Protein 1NRJ (pdb70)

Secondary structure (DSSP, 8-state):
---EEEEE-TT-BEEEEEETTSPPP-HHHHHHHHHHHHHS---GGGEE-SGGGTT--EEEEE---EEEEEEEETTEEEEEEEESS--HHHHHHHHHHHHHHHHHHHHTTHHHHHHHHTSSSTT--TTS---TTTTTHHHHHHHHT--/----EEEEE-STTSSHHHHHHHHHHSS---B---SS-EEETTGGGSSPEEEE----GGGTHHHHHHHHHHGGGEEEEEEEEET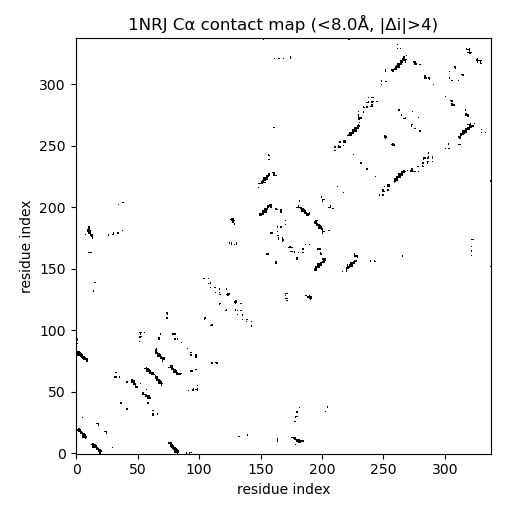TS-TT--HHHHHHHHHHHHHHHHHSTT---EEEEEE-TTSTTPPPHHHHHHHHHHHHHHHHHHHHHHHH--TT----GGGSSS-EEEEE-BTTTTB-HHHHHHHHHH-

Foldseek 3Di:
DFAKKWKAAPVGHTLDIDGPVPDDDDPVVVVLVVVVCVVPPDDPVQWDADVLQVRAIWGWDDRCWIKIWHFDVQPTMIIIITHHDDDPVVVSVRNNVSSVLVVLCVVLVLSVVLNVQPPDQPQQDPVSDRDSCGPCVVSSVVSVVVD/DDFAEEEEAEAPPQQQVQVVCCQQPVDGDDDDADDAKDKDACRVVPSYMYIYAGHDPVRLVVVVVCLVVCLARYLAYEYTGAQLPDLVPCQVRLVSVLVVQLSQLPVDPQGHAYEYEHEPCVDPRGDAFVSSQVSSQVSNCVVVVVVVVVVVCSPSACGDQVVGSHHYYYDYAYSVVPGCVVVVVVVVVSD

CATH classification: 3.30.450.60

InterPro domains:
  IPR000897 Signal recognition particle, SRP54 subunit, GTPase domain [PF00448] (398-453)
  IPR000897 Signal recognition particle, SRP54 subunit, GTPase domain [PF00448] (487-620)
  IPR000897 Signal recognition particle, SRP54 subunit, GTPase domain [PS00300] (594-607)
  IPR000897 Signal recognition particle, SRP54 subunit, GTPase domain [SM00962] (397-621)
  IPR003593 AAA+ ATPase domain [SM00382] (396-557)
  IPR011012 Longin-like domain superfamily [SSF64356] (1-155)
  IPR013822 Signal recognition particle SRP54, helical bundle [PF02881] (300-360)
  IPR013822 Signal recognition particle SRP54, helical bundle [SM00963] (288-370)
  IPR015284 Signal recognition particle (SRP) receptor alpha subunit, N-terminal [PF09201] (1-155)
  IPR027417 P-loop containing nucleoside triphosphate hydrolase [G3DSA:3.40.50.300] (375-621)
  IPR027417 P-loop containing nucleoside triphosphate hydrolase [SSF52540] (397-620)
  IPR036225 SRP/SRP receptor, N-terminal [SSF47364] (294-372)
  IPR042101 Signal recognition particle SRP54, N-terminal domain superfamily [G3DSA:1.20.120.140] (264-372)

Sequence (338 aa):
MFDQLAVFTPQGQVLYQYNCLGKKFSEIQINSFISQLITSPVTRKESVANANTDGFDFNLLTINFNALFYLNKQPELYFVVTFAEQTLELNQETQQTLALVLKLWNSLHLSESILKNRQGQNEKNKHNYVDILQGIEDDLKKFEQYFSYQPSIIIAGPQNSGKTSLLTLLTTDSVRPTVVSQEPLSAADYDGSGVTLVDFPGHVKLRYKLSDYLKTRAKFVKGLIFMVDSTVDPKKLTTTAEFLVDILSITESSCENGIDILIACNKSELFTARPPSKIKDALESEIQKVIERRKKSLNELDVLGFKFANLEASVVAFEGSINKRKISQWREWIDEKL

Radius of gyration: 21.83 Å; Cα contacts (8 Å, |Δi|>4): 589; chains: 2; bounding box: 45×62×55 Å

Solvent-accessible surface area: 16712 Å² total; per-residue (Å²): 152,18,56,2,0,1,0,2,3,9,37,0,33,18,14,15,49,70,21,32,112,75,75,188,26,39,45,140,26,0,39,48,0,1,30,59,17,21,88,59,96,64,85,219,82,47,64,22,59,65,101,42,0,82,70,32,103,2,31,32,12,65,12,180,68,5,0,1,11,38,77,20,167,125,3,97,0,19,1,0,0,0,2,47,140,79,71,165,132,31,34,98,52,1,14,90,27,0,2,99,0,2,98,24,1,56,65,34,106,0,7,92,30,3,58,65,24,114,135,56,135,142,62,84,42,184,21,36,28,31,17,24,49,56,56,0,92,82,54,20,59,36,0,89,108,128,84,141,104,106,46,0,1,0,2,1,1,31,72,116,1,15,14,13,27,0,0,15,1,4,1,26,58,27,68,72,65,33,10,26,15,29,63,40,15,61,1,69,60,10,75,55,45,24,3,16,1,6,2,9,7,5,15,102,71,23,65,109,40,8,38,90,35,1,131,84,44,6,175,77,12,83,0,0,1,0,0,9,24,2,34,68,51,35,139,153,13,54,100,15,0,63,13,1,0,67,4,1,23,28,0,20,70,40,24,168,102,16,6,39,1,0,0,0,0,7,47,32,71,83,206,78,28,80,74,28,71,129,9,55,81,21,0,35,69,29,0,62,119,3,36,66,124,80,74,91,78,157,137,121,75,112,79,54,95,12,111,6,94,113,23,124,7,56,15,48,20,63,88,1,1,4,99,139,143,144,4,85,81,0,86,114,13,6,102,123,33,64

Nearest PDB structures (foldseek):
  1nrj-assembly1_B  TM=1.005E+00  e=1.173E-41  Saccharomyces cerevisiae
  6frk-assembly1_v  TM=8.751E-01  e=3.988E-15  Oryctolagus cuniculus
  2fh5-assembly1_B  TM=8.663E-01  e=3.988E-15  Mus musculus
  7nfx-assembly1_v  TM=8.361E-01  e=1.350E-13  Homo sapiens
  7obq-assembly1_v  TM=8.281E-01  e=9.193E-14  Oryctolagus cuniculus

Structure (mmCIF, N/CA/C/O backbone):
data_1NRJ
#
_entry.id   1NRJ
#
_cell.length_a   78.200
_cell.length_b   123.700
_cell.length_c   48.800
_cell.angle_alpha   90.00
_cell.angle_beta   90.00
_cell.angle_gamma   90.00
#
_symmetry.space_group_name_H-M   'P 21 21 2'
#
loop_
_entity.id
_entity.type
_entity.pdbx_description
1 polymer 'Signal recognition particle receptor alpha subunit homolog'
2 polymer 'Signal recognition particle receptor beta subunit'
3 non-polymer 'MAGNESIUM ION'
4 non-polymer "GUANOSINE-5'-TRIPHOSPHATE"
5 non-polymer 1,2-ETHANEDIOL
6 water water
#
loop_
_atom_site.group_PDB
_atom_site.id
_atom_site.type_symbol
_atom_site.label_atom_id
_atom_site.label_alt_id
_atom_site.label_comp_id
_atom_site.label_asym_id
_atom_site.label_entity_id
_atom_site.label_seq_id
_atom_site.pdbx_PDB_ins_code
_atom_site.Cartn_x
_atom_site.Cartn_y
_atom_site.Cartn_z
_atom_site.occupancy
_atom_site.B_iso_or_equiv
_atom_site.auth_seq_id
_atom_site.auth_comp_id
_atom_site.auth_asym_id
_atom_site.auth_atom_id
_atom_site.pdbx_PDB_model_num
ATOM 1 N N . MET A 1 1 ? 30.082 74.415 25.222 1.00 38.63 1 MET A N 1
ATOM 2 C CA . MET A 1 1 ? 30.220 73.135 24.492 1.00 38.86 1 MET A CA 1
ATOM 3 C C . MET A 1 1 ? 29.057 72.204 24.918 1.00 35.51 1 MET A C 1
ATOM 4 O O . MET A 1 1 ? 28.453 72.384 26.011 1.00 37.44 1 MET A O 1
ATOM 9 N N . PHE A 1 2 ? 28.713 71.261 24.043 1.00 58.35 2 PHE A N 1
ATOM 10 C CA . PHE A 1 2 ? 27.746 70.214 24.379 1.00 52.67 2 PHE A CA 1
ATOM 11 C C . PHE A 1 2 ? 28.451 68.906 24.737 1.00 48.63 2 PHE A C 1
ATOM 12 O O . PHE A 1 2 ? 29.674 68.833 24.782 1.00 48.75 2 PHE A O 1
ATOM 20 N N . ASP A 1 3 ? 27.675 67.869 25.021 1.00 44.32 3 ASP A N 1
ATOM 21 C CA . ASP A 1 3 ? 28.221 66.643 25.547 1.00 42.06 3 ASP A CA 1
ATOM 22 C C . ASP A 1 3 ? 28.298 65.581 24.441 1.00 39.86 3 ASP A C 1
ATOM 23 O O . ASP A 1 3 ? 29.365 65.320 23.930 1.00 39.18 3 ASP A O 1
ATOM 28 N N . GLN A 1 4 ? 27.153 65.016 24.050 1.00 36.98 4 GLN A N 1
ATOM 29 C CA . GLN A 1 4 ? 27.093 64.022 22.955 1.00 35.86 4 GLN A CA 1
ATOM 30 C C . GLN A 1 4 ? 26.043 64.347 21.882 1.00 35.87 4 GLN A C 1
ATOM 31 O O . GLN A 1 4 ? 25.047 65.049 22.134 1.00 33.64 4 GLN A O 1
ATOM 37 N N . LEU A 1 5 ? 26.260 63.746 20.697 1.00 35.49 5 LEU A N 1
ATOM 38 C CA . LEU A 1 5 ? 25.335 63.783 19.565 1.00 34.82 5 LEU A CA 1
ATOM 39 C C . LEU A 1 5 ? 25.029 62.309 19.207 1.00 33.26 5 LEU A C 1
ATOM 40 O O . LEU A 1 5 ? 25.936 61.513 19.131 1.00 32.93 5 LEU A O 1
ATOM 45 N N . ALA A 1 6 ? 23.768 61.981 18.993 1.00 32.11 6 ALA A N 1
ATOM 46 C CA . ALA A 1 6 ? 23.431 60.636 18.506 1.00 31.47 6 ALA A CA 1
ATOM 47 C C . ALA A 1 6 ? 22.293 60.680 17.507 1.00 30.31 6 ALA A C 1
ATOM 48 O O . ALA A 1 6 ? 21.349 61.472 17.648 1.00 29.54 6 ALA A O 1
ATOM 50 N N . VAL A 1 7 ? 22.394 59.827 16.484 1.00 31.11 7 VAL A N 1
ATOM 51 C CA . VAL A 1 7 ? 21.338 59.592 15.494 1.00 30.22 7 VAL A CA 1
ATOM 52 C C . VAL A 1 7 ? 20.974 58.089 15.470 1.00 27.68 7 VAL A C 1
ATOM 53 O O . VAL A 1 7 ? 21.837 57.262 15.258 1.00 27.23 7 VAL A O 1
ATOM 57 N N . PHE A 1 8 ? 19.714 57.773 15.723 1.00 27.81 8 PHE A N 1
ATOM 58 C CA . PHE A 1 8 ? 19.246 56.348 15.870 1.00 26.32 8 PHE A CA 1
ATOM 59 C C . PHE A 1 8 ? 17.777 56.123 15.446 1.00 26.21 8 PHE A C 1
ATOM 60 O O . PHE A 1 8 ? 16.994 57.031 15.362 1.00 28.17 8 PHE A O 1
ATOM 68 N N . THR A 1 9 ? 17.415 54.879 15.071 1.00 26.90 9 THR A N 1
ATOM 69 C CA . THR A 1 9 ? 16.044 54.533 14.723 1.00 26.02 9 THR A CA 1
ATOM 70 C C . THR A 1 9 ? 15.180 54.210 15.954 1.00 24.55 9 THR A C 1
ATOM 71 O O . THR A 1 9 ? 15.782 53.969 17.013 1.00 26.02 9 THR A O 1
ATOM 75 N N . PRO A 1 10 ? 13.827 54.238 15.885 1.00 25.75 10 PRO A N 1
ATOM 76 C CA . PRO A 1 10 ? 12.975 53.870 17.017 1.00 27.03 10 PRO A CA 1
ATOM 77 C C . PRO A 1 10 ? 13.296 52.446 17.506 1.00 26.07 10 PRO A C 1
ATOM 78 O O . PRO A 1 10 ? 13.123 52.203 18.695 1.00 26.58 10 PRO A O 1
ATOM 82 N N . GLN A 1 11 ? 13.895 51.623 16.646 1.00 27.30 11 GLN A N 1
ATOM 83 C CA . GLN A 1 11 ? 14.316 50.251 17.062 1.00 27.34 11 GLN A CA 1
ATOM 84 C C . GLN A 1 11 ? 15.626 50.156 17.848 1.00 27.90 11 GLN A C 1
ATOM 85 O O . GLN A 1 11 ? 16.013 49.088 18.317 1.00 26.61 11 GLN A O 1
ATOM 91 N N . GLY A 1 12 ? 16.308 51.277 18.024 1.00 26.57 12 GLY A N 1
ATOM 92 C CA . GLY A 1 12 ? 17.590 51.303 18.700 1.00 27.31 12 GLY A CA 1
ATOM 93 C C . GLY A 1 12 ? 18.846 51.050 17.880 1.00 26.11 12 GLY A C 1
ATOM 94 O O . GLY A 1 12 ? 19.892 50.823 18.468 1.00 27.68 12 GLY A O 1
ATOM 95 N N . GLN A 1 13 ? 18.779 51.070 16.547 1.00 27.16 13 GLN A N 1
ATOM 96 C CA . GLN A 1 13 ? 19.967 50.928 15.729 1.00 27.78 13 GLN A CA 1
ATOM 97 C C . GLN A 1 13 ? 20.648 52.296 15.557 1.00 28.49 13 GLN A C 1
ATOM 98 O O . GLN A 1 13 ? 20.010 53.224 15.143 1.00 27.94 13 GLN A O 1
ATOM 104 N N . VAL A 1 14 ? 21.921 52.392 15.857 1.00 29.39 14 VAL A N 1
ATOM 105 C CA . VAL A 1 14 ? 22.626 53.683 15.860 1.00 30.63 14 VAL A CA 1
ATOM 106 C C . VAL A 1 14 ? 23.240 53.917 14.465 1.00 32.40 14 VAL A C 1
ATOM 107 O O . VAL A 1 14 ? 24.010 53.075 14.018 1.00 33.47 14 VAL A O 1
ATOM 111 N N . LEU A 1 15 ? 22.885 55.039 13.809 1.00 31.62 15 LEU A N 1
ATOM 112 C CA . LEU A 1 15 ? 23.490 55.504 12.522 1.00 34.65 15 LEU A CA 1
ATOM 113 C C . LEU A 1 15 ? 24.773 56.346 12.702 1.00 37.09 15 LEU A C 1
ATOM 114 O O . LEU A 1 15 ? 25.732 56.247 11.906 1.00 37.36 15 LEU A O 1
ATOM 119 N N . TYR A 1 16 ? 24.816 57.150 13.758 1.00 36.55 16 TYR A N 1
ATOM 120 C CA . TYR A 1 16 ? 25.957 58.019 14.036 1.00 37.84 16 TYR A CA 1
ATOM 121 C C . TYR A 1 16 ? 26.027 58.370 15.526 1.00 37.24 16 TYR A C 1
ATOM 122 O O . TYR A 1 16 ? 25.011 58.625 16.144 1.00 32.97 16 TYR A O 1
ATOM 131 N N . GLN A 1 17 ? 27.246 58.389 16.067 1.00 39.75 17 GLN A N 1
ATOM 132 C CA . GLN A 1 17 ? 27.490 58.901 17.419 1.00 41.55 17 GLN A CA 1
ATOM 133 C C . GLN A 1 17 ? 28.811 59.709 17.521 1.00 43.99 17 GLN A C 1
ATOM 134 O O . GLN A 1 17 ? 29.798 59.433 16.827 1.00 45.05 17 GLN A O 1
ATOM 140 N N . TYR A 1 18 ? 28.793 60.711 18.400 1.00 44.21 18 TYR A N 1
ATOM 141 C CA . TYR A 1 18 ? 29.916 61.624 18.600 1.00 46.54 18 TYR A CA 1
ATOM 142 C C . TYR A 1 18 ? 30.003 62.077 20.075 1.00 46.71 18 TYR A C 1
ATOM 143 O O . TYR A 1 18 ? 29.011 62.522 20.644 1.00 45.44 18 TYR A O 1
ATOM 152 N N . ASN A 1 19 ? 31.181 61.929 20.684 1.00 48.84 19 ASN A N 1
ATOM 153 C CA . ASN A 1 19 ? 31.450 62.454 22.030 1.00 49.81 19 ASN A CA 1
ATOM 154 C C . ASN A 1 19 ? 32.434 63.631 21.911 1.00 52.54 19 ASN A C 1
ATOM 155 O O . ASN A 1 19 ? 33.520 63.465 21.373 1.00 52.71 19 ASN A O 1
ATOM 160 N N . CYS A 1 20 ? 32.055 64.800 22.419 1.00 54.27 20 CYS A N 1
ATOM 161 C CA . CYS A 1 20 ? 32.843 66.023 22.220 1.00 57.30 20 CYS A CA 1
ATOM 162 C C . CYS A 1 20 ? 34.240 66.007 22.813 1.00 59.51 20 CYS A C 1
ATOM 163 O O . CYS A 1 20 ? 35.122 66.666 22.273 1.00 61.28 20 CYS A O 1
ATOM 166 N N . LEU A 1 21 ? 34.452 65.297 23.920 1.00 60.19 21 LEU A N 1
ATOM 167 C CA . LEU A 1 21 ? 35.778 65.263 24.559 1.00 62.51 21 LEU A CA 1
ATOM 168 C C . LEU A 1 21 ? 36.640 64.071 24.087 1.00 63.93 21 LEU A C 1
ATOM 169 O O . LEU A 1 21 ? 37.587 63.686 24.783 1.00 65.66 21 LEU A O 1
ATOM 172 N N . GLY A 1 22 ? 36.317 63.484 22.922 1.00 63.82 22 GLY A N 1
ATOM 173 C CA . GLY A 1 22 ? 37.011 62.297 22.431 1.00 64.43 22 GLY A CA 1
ATOM 174 C C . GLY A 1 22 ? 36.850 61.046 23.293 1.00 64.21 22 GLY A C 1
ATOM 175 O O . GLY A 1 22 ? 37.443 60.004 22.991 1.00 65.12 22 GLY A O 1
ATOM 176 N N . LYS A 1 23 ? 36.044 61.139 24.356 1.00 63.32 23 LYS A N 1
ATOM 177 C CA . LYS A 1 23 ? 35.833 60.032 25.296 1.00 62.73 23 LYS A CA 1
ATOM 178 C C . LYS A 1 23 ? 35.065 58.890 24.636 1.00 61.43 23 LYS A C 1
ATOM 179 O O . LYS A 1 23 ? 34.310 59.095 23.676 1.00 60.33 23 LYS A O 1
ATOM 182 N N . LYS A 1 24 ? 35.256 57.686 25.167 1.00 61.55 24 LYS A N 1
ATOM 183 C CA . LYS A 1 24 ? 34.484 56.528 24.749 1.00 59.83 24 LYS A CA 1
ATOM 184 C C . LYS A 1 24 ? 33.007 56.909 24.817 1.00 56.73 24 LYS A C 1
ATOM 185 O O . LYS A 1 24 ? 32.563 57.506 25.801 1.00 56.96 24 LYS A O 1
ATOM 191 N N . PHE A 1 25 ? 32.247 56.594 23.774 1.00 53.34 25 PHE A N 1
ATOM 192 C CA . PHE A 1 25 ? 30.838 56.987 23.735 1.00 50.23 25 PHE A CA 1
ATOM 193 C C . PHE A 1 25 ? 30.011 56.278 24.813 1.00 48.14 25 PHE A C 1
ATOM 194 O O . PHE A 1 25 ? 30.185 55.089 25.048 1.00 48.32 25 PHE A O 1
ATOM 202 N N . SER A 1 26 ? 29.130 57.032 25.468 1.00 46.02 26 SER A N 1
ATOM 203 C CA . SER A 1 26 ? 28.298 56.523 26.551 1.00 44.47 26 SER A CA 1
ATOM 204 C C . SER A 1 26 ? 26.902 56.216 26.053 1.00 41.74 26 SER A C 1
ATOM 205 O O . SER A 1 26 ? 26.098 57.112 25.886 1.00 40.68 26 SER A O 1
ATOM 208 N N . GLU A 1 27 ? 26.636 54.936 25.800 1.00 40.54 27 GLU A N 1
ATOM 209 C CA . GLU A 1 27 ? 25.277 54.491 25.490 1.00 38.83 27 GLU A CA 1
ATOM 210 C C . GLU A 1 27 ? 24.391 54.648 26.721 1.00 36.54 27 GLU A C 1
ATOM 211 O O . GLU A 1 27 ? 23.196 54.889 26.592 1.00 36.09 27 GLU A O 1
ATOM 217 N N . ILE A 1 28 ? 24.975 54.493 27.909 1.00 36.66 28 ILE A N 1
ATOM 218 C CA . ILE A 1 28 ? 24.215 54.628 29.157 1.00 36.50 28 ILE A CA 1
ATOM 219 C C . ILE A 1 28 ? 23.502 56.002 29.233 1.00 34.74 28 ILE A C 1
ATOM 220 O O . ILE A 1 28 ? 22.338 56.069 29.636 1.00 32.98 28 ILE A O 1
ATOM 225 N N . GLN A 1 29 ? 24.166 57.073 28.805 1.00 34.05 29 GLN A N 1
ATOM 226 C CA . GLN A 1 29 ? 23.523 58.394 28.832 1.00 32.53 29 GLN A CA 1
ATOM 227 C C . GLN A 1 29 ? 22.331 58.473 27.884 1.00 30.72 29 GLN A C 1
ATOM 228 O O . GLN A 1 29 ? 21.238 58.894 28.275 1.00 30.06 29 GLN A O 1
ATOM 234 N N . ILE A 1 30 ? 22.507 57.982 26.646 1.00 29.12 30 ILE A N 1
ATOM 235 C CA . ILE A 1 30 ? 21.421 58.027 25.703 1.00 29.38 30 ILE A CA 1
ATOM 236 C C . ILE A 1 30 ? 20.257 57.148 26.175 1.00 28.20 30 ILE A C 1
ATOM 237 O O . ILE A 1 30 ? 19.124 57.539 26.102 1.00 26.57 30 ILE A O 1
ATOM 242 N N . ASN A 1 31 ? 20.570 55.998 26.750 1.00 28.86 31 ASN A N 1
ATOM 243 C CA . ASN A 1 31 ? 19.554 55.085 27.249 1.00 29.00 31 ASN A CA 1
ATOM 244 C C . ASN A 1 31 ? 18.718 55.653 28.439 1.00 30.04 31 ASN A C 1
ATOM 245 O O . ASN A 1 31 ? 17.566 55.313 28.591 1.00 29.98 31 ASN A O 1
ATOM 250 N N . SER A 1 32 ? 19.332 56.419 29.322 1.00 31.41 32 SER A N 1
ATOM 251 C CA . SER A 1 32 ? 18.608 57.103 30.407 1.00 31.64 32 SER A CA 1
ATOM 252 C C . SER A 1 32 ? 17.615 58.125 29.826 1.00 30.43 32 SER A C 1
ATOM 253 O O . SER A 1 32 ? 16.479 58.174 30.271 1.00 30.78 32 SER A O 1
ATOM 256 N N . PHE A 1 33 ? 18.004 58.817 28.741 1.00 29.34 33 PHE A N 1
ATOM 257 C CA . PHE A 1 33 ? 17.079 59.717 27.993 1.00 28.97 33 PHE A CA 1
ATOM 258 C C . PHE A 1 33 ? 15.895 58.965 27.398 1.00 28.88 33 PHE A C 1
ATOM 259 O O . PHE A 1 33 ? 14.746 59.279 27.670 1.00 28.16 33 PHE A O 1
ATOM 267 N N . ILE A 1 34 ? 16.190 57.881 26.661 1.00 27.44 34 ILE A N 1
ATOM 268 C CA . ILE A 1 34 ? 15.138 57.133 25.993 1.00 28.38 34 ILE A CA 1
ATOM 269 C C . ILE A 1 34 ? 14.133 56.536 26.995 1.00 29.19 34 ILE A C 1
ATOM 270 O O . ILE A 1 34 ? 12.901 56.615 26.828 1.00 29.18 34 ILE A O 1
ATOM 275 N N . SER A 1 35 ? 14.651 55.907 28.057 1.00 31.76 35 SER A N 1
ATOM 276 C CA . SER A 1 35 ? 13.777 55.262 29.036 1.00 31.91 35 SER A CA 1
ATOM 277 C C . SER A 1 35 ? 12.873 56.275 29.768 1.00 33.20 35 SER A C 1
ATOM 278 O O . SER A 1 35 ? 11.682 55.978 29.977 1.00 33.15 35 SER A O 1
ATOM 281 N N . GLN A 1 36 ? 13.402 57.477 30.058 1.00 32.06 36 GLN A N 1
ATOM 282 C CA . GLN A 1 36 ? 12.611 58.625 30.546 1.00 33.34 36 GLN A CA 1
ATOM 283 C C . GLN A 1 36 ? 11.547 59.062 29.559 1.00 31.09 36 GLN A C 1
ATOM 284 O O . GLN A 1 36 ? 10.419 59.357 29.984 1.00 32.77 36 GLN A O 1
ATOM 290 N N . LEU A 1 37 ? 11.880 59.104 28.274 1.00 29.65 37 LEU A N 1
ATOM 291 C CA . LEU A 1 37 ? 10.914 59.481 27.245 1.00 30.65 37 LEU A CA 1
ATOM 292 C C . LEU A 1 37 ? 9.752 58.477 27.152 1.00 30.97 37 LEU A C 1
ATOM 293 O O . LEU A 1 37 ? 8.602 58.858 26.987 1.00 30.70 37 LEU A O 1
ATOM 298 N N . ILE A 1 38 ? 10.031 57.169 27.308 1.00 30.89 38 ILE A N 1
ATOM 299 C CA . ILE A 1 38 ? 8.993 56.171 27.283 1.00 32.11 38 ILE A CA 1
ATOM 300 C C . ILE A 1 38 ? 8.036 56.322 28.455 1.00 32.64 38 ILE A C 1
ATOM 301 O O . ILE A 1 38 ? 6.844 56.195 28.307 1.00 33.48 38 ILE A O 1
ATOM 306 N N . THR A 1 39 ? 8.591 56.555 29.634 1.00 33.96 39 THR A N 1
ATOM 307 C CA . THR A 1 39 ? 7.846 56.735 30.850 1.00 37.17 39 THR A CA 1
ATOM 308 C C . THR A 1 39 ? 7.05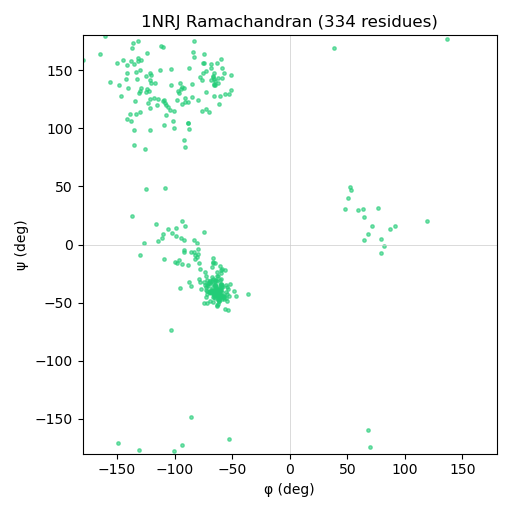4 58.060 30.896 1.00 39.47 39 THR A C 1
ATOM 309 O O . THR A 1 39 ? 5.988 58.118 31.479 1.00 41.24 39 THR A O 1
ATOM 313 N N . SER A 1 40 ? 7.577 59.116 30.280 1.00 40.50 40 SER A N 1
ATOM 314 C CA . SER A 1 40 ? 6.948 60.457 30.324 1.00 42.13 40 SER A CA 1
ATOM 315 C C . SER A 1 40 ? 6.917 61.140 28.938 1.00 41.09 40 SER A C 1
ATOM 316 O O . SER A 1 40 ? 7.854 61.856 28.552 1.00 40.73 40 SER A O 1
ATOM 319 N N . PRO A 1 41 ? 5.878 60.820 28.162 1.00 42.38 41 PRO A N 1
ATOM 320 C CA . PRO A 1 41 ? 5.728 61.333 26.792 1.00 42.44 41 PRO A CA 1
ATOM 321 C C . PRO A 1 41 ? 5.575 62.831 26.795 1.00 42.55 41 PRO A C 1
ATOM 322 O O . PRO A 1 41 ? 5.093 63.358 27.786 1.00 44.23 41 PRO A O 1
ATOM 326 N N . VAL A 1 42 ? 5.916 63.467 25.695 1.00 42.47 42 VAL A N 1
ATOM 327 C CA . VAL A 1 42 ? 5.982 64.939 25.683 1.00 42.95 42 VAL A CA 1
ATOM 328 C C . VAL A 1 42 ? 4.620 65.592 25.662 1.00 45.79 42 VAL A C 1
ATOM 329 O O . VAL A 1 42 ? 3.625 65.016 25.218 1.00 45.27 42 VAL A O 1
ATOM 333 N N . THR A 1 43 ? 4.621 66.831 26.147 1.00 46.76 43 THR A N 1
ATOM 334 C CA . THR A 1 43 ? 3.462 67.708 26.138 1.00 49.33 43 THR A CA 1
ATOM 335 C C . THR A 1 43 ? 3.942 69.040 25.561 1.00 49.48 43 THR A C 1
ATOM 336 O O . THR A 1 43 ? 5.111 69.178 25.160 1.00 48.69 43 THR A O 1
ATOM 340 N N . ARG A 1 44 ? 3.028 70.011 25.536 1.00 50.95 44 ARG A N 1
ATOM 341 C CA . ARG A 1 44 ? 3.313 71.386 25.122 1.00 51.73 44 ARG A CA 1
ATOM 342 C C . ARG A 1 44 ? 4.506 71.974 25.914 1.00 49.64 44 ARG A C 1
ATOM 343 O O . ARG A 1 44 ? 5.347 72.687 25.353 1.00 48.84 44 ARG A O 1
ATOM 351 N N . LYS A 1 45 ? 4.587 71.656 27.206 1.00 48.13 45 LYS A N 1
ATOM 352 C CA . LYS A 1 45 ? 5.654 72.182 28.062 1.00 47.00 45 LYS A CA 1
ATOM 353 C C . LYS A 1 45 ? 7.117 71.926 27.603 1.00 45.10 45 LYS A C 1
ATOM 354 O O . LYS A 1 45 ? 7.975 72.764 27.827 1.00 45.36 45 LYS A O 1
ATOM 356 N N . GLU A 1 46 ? 7.406 70.768 26.986 1.00 43.01 46 GLU A N 1
ATOM 357 C CA . GLU A 1 46 ? 8.752 70.450 26.510 1.00 40.60 46 GLU A CA 1
ATOM 358 C C . GLU A 1 46 ? 9.118 71.047 25.141 1.00 40.09 46 GLU A C 1
ATOM 359 O O . GLU A 1 46 ? 10.274 71.018 24.760 1.00 38.21 46 GLU A O 1
ATOM 365 N N . SER A 1 47 ? 8.143 71.632 24.440 1.00 41.45 47 SER A N 1
ATOM 366 C CA . SER A 1 47 ? 8.322 72.141 23.067 1.00 42.06 47 SER A CA 1
ATOM 367 C C . SER A 1 47 ? 9.291 73.307 22.951 1.00 42.23 47 SER A C 1
ATOM 368 O O . SER A 1 47 ? 9.241 74.202 23.778 1.00 41.81 47 SER A O 1
ATOM 371 N N . VAL A 1 48 ? 10.149 73.286 21.929 1.00 41.26 48 VAL A N 1
ATOM 372 C CA . VAL A 1 48 ? 11.068 74.388 21.613 1.00 42.33 48 VAL A CA 1
ATOM 373 C C . VAL A 1 48 ? 11.105 74.636 20.099 1.00 43.32 48 VAL A C 1
ATOM 374 O O . VAL A 1 48 ? 11.715 73.865 19.335 1.00 41.75 48 VAL A O 1
ATOM 378 N N . ALA A 1 49 ? 10.482 75.713 19.653 1.00 44.76 49 ALA A N 1
ATOM 379 C CA . ALA A 1 49 ? 10.537 76.074 18.246 1.00 46.29 49 ALA A CA 1
ATOM 380 C C . ALA A 1 49 ? 10.706 77.588 18.228 1.00 47.71 49 ALA A C 1
ATOM 381 O O . ALA A 1 49 ? 9.814 78.316 18.667 1.00 49.68 49 ALA A O 1
ATOM 383 N N . ASN A 1 50 ? 11.880 78.022 17.773 1.00 47.70 50 ASN A N 1
ATOM 384 C CA . ASN A 1 50 ? 12.238 79.446 17.757 1.00 50.18 50 ASN A CA 1
ATOM 385 C C . ASN A 1 50 ? 13.182 79.713 16.589 1.00 51.72 50 ASN A C 1
ATOM 386 O O . ASN A 1 50 ? 13.356 78.849 15.714 1.00 51.25 50 ASN A O 1
ATOM 391 N N . ALA A 1 51 ? 13.757 80.915 16.544 1.00 52.46 51 ALA A N 1
ATOM 392 C CA . ALA A 1 51 ? 14.677 81.246 15.482 1.00 54.68 51 ALA A CA 1
ATOM 393 C C . ALA A 1 51 ? 15.903 80.321 15.469 1.00 53.52 51 ALA A C 1
ATOM 394 O O . ALA A 1 51 ? 16.374 79.939 14.401 1.00 54.42 51 ALA A O 1
ATOM 396 N N . ASN A 1 52 ? 16.435 79.988 16.655 1.00 51.98 52 ASN A N 1
ATOM 397 C CA . ASN A 1 52 ? 17.673 79.175 16.769 1.00 50.91 52 ASN A CA 1
ATOM 398 C C . ASN A 1 52 ? 17.502 77.683 16.261 1.00 51.14 52 ASN A C 1
ATOM 399 O O . ASN A 1 52 ? 18.490 76.926 16.042 1.00 50.95 52 ASN A O 1
ATOM 404 N N . THR A 1 53 ? 16.255 77.248 16.112 1.00 49.01 53 THR A N 1
ATOM 405 C CA . THR A 1 53 ? 16.029 75.925 15.524 1.00 49.00 53 THR A CA 1
ATOM 406 C C . THR A 1 53 ? 15.827 75.866 14.015 1.00 51.11 53 THR A C 1
ATOM 407 O O . THR A 1 53 ? 15.602 74.777 13.494 1.00 49.17 53 THR A O 1
ATOM 411 N N . ASP A 1 54 ? 15.950 76.985 13.303 1.00 53.57 54 ASP A N 1
ATOM 412 C CA . ASP A 1 54 ? 15.788 76.983 11.842 1.00 56.51 54 ASP A CA 1
ATOM 413 C C . ASP A 1 54 ? 14.355 76.464 11.484 1.00 56.94 54 ASP A C 1
ATOM 414 O O . ASP A 1 54 ? 14.122 75.894 10.393 1.00 59.47 54 ASP A O 1
ATOM 419 N N . GLY A 1 55 ? 13.400 76.707 12.382 1.00 56.38 55 GLY A N 1
ATOM 420 C CA . GLY A 1 55 ? 11.981 76.471 12.058 1.00 56.23 55 GLY A CA 1
ATOM 421 C C . GLY A 1 55 ? 11.607 75.021 12.221 1.00 54.78 55 GLY A C 1
ATOM 422 O O . GLY A 1 55 ? 10.465 74.624 11.982 1.00 55.89 55 GLY A O 1
ATOM 423 N N . PHE A 1 56 ? 12.589 74.216 12.595 1.00 50.94 56 PHE A N 1
ATOM 424 C CA . PHE A 1 56 ? 12.321 72.839 13.017 1.00 48.98 56 PHE A CA 1
ATOM 425 C C . PHE A 1 56 ? 11.667 72.852 14.411 1.00 47.32 56 PHE A C 1
ATOM 426 O O . PHE A 1 56 ? 11.980 73.708 15.259 1.00 45.19 56 PHE A O 1
ATOM 434 N N . ASP A 1 57 ? 10.810 71.865 14.682 1.00 45.28 57 ASP A N 1
ATOM 435 C CA . ASP A 1 57 ? 10.274 71.694 16.045 1.00 44.83 57 ASP A CA 1
ATOM 436 C C . ASP A 1 57 ? 11.140 70.699 16.821 1.00 42.22 57 ASP A C 1
ATOM 437 O O . ASP A 1 57 ? 11.291 69.529 16.413 1.00 41.74 57 ASP A O 1
ATOM 442 N N . PHE A 1 58 ? 11.702 71.169 17.939 1.00 40.41 58 PHE A N 1
ATOM 443 C CA . PHE A 1 58 ? 12.408 70.307 18.896 1.00 38.46 58 PHE A CA 1
ATOM 444 C C . PHE A 1 58 ? 11.655 70.133 20.230 1.00 37.37 58 PHE A C 1
ATOM 445 O O . PHE A 1 58 ? 10.651 70.770 20.473 1.00 36.57 58 PHE A O 1
ATOM 453 N N . ASN A 1 59 ? 12.133 69.196 21.076 1.00 36.84 59 ASN A N 1
ATOM 454 C CA . ASN A 1 59 ? 11.605 68.990 22.433 1.00 37.02 59 ASN A CA 1
ATOM 455 C C . ASN A 1 59 ? 12.806 68.875 23.402 1.00 37.16 59 ASN A C 1
ATOM 456 O O . ASN A 1 59 ? 13.867 68.424 23.010 1.00 36.75 59 ASN A O 1
ATOM 461 N N . LEU A 1 60 ? 12.652 69.308 24.657 1.00 37.69 60 LEU A N 1
ATOM 462 C CA . LEU A 1 60 ? 13.797 69.394 25.580 1.00 38.15 60 LEU A CA 1
ATOM 463 C C . LEU A 1 60 ? 13.428 68.812 26.933 1.00 38.52 60 LEU A C 1
ATOM 464 O O . LEU A 1 60 ? 12.415 69.241 27.499 1.00 39.52 60 LEU A O 1
ATOM 469 N N . LEU A 1 61 ? 14.191 67.810 27.418 1.00 37.82 61 LEU A N 1
ATOM 470 C CA . LEU A 1 61 ? 13.926 67.084 28.677 1.00 37.42 61 LEU A CA 1
ATOM 471 C C . LEU A 1 61 ? 15.116 67.242 29.599 1.00 36.71 61 LEU A C 1
ATOM 472 O O . LEU A 1 61 ? 16.260 67.335 29.146 1.00 33.77 61 LEU A O 1
ATOM 477 N N . THR A 1 62 ? 14.857 67.272 30.905 1.00 37.10 62 THR A N 1
ATOM 478 C CA . THR A 1 62 ? 15.919 67.211 31.911 1.00 38.39 62 THR A CA 1
ATOM 479 C C . THR A 1 62 ? 15.858 65.826 32.622 1.00 38.50 62 THR A C 1
ATOM 480 O O . THR A 1 62 ? 14.820 65.452 33.149 1.00 39.93 62 THR A O 1
ATOM 484 N N . ILE A 1 63 ? 16.975 65.106 32.606 1.00 40.31 63 ILE A N 1
ATOM 485 C CA . ILE A 1 63 ? 17.097 63.718 33.122 1.00 41.36 63 ILE A CA 1
ATOM 486 C C . ILE A 1 63 ? 17.897 63.765 34.422 1.00 42.30 63 ILE A C 1
ATOM 487 O O . ILE A 1 63 ? 19.081 64.029 34.372 1.00 40.99 63 ILE A O 1
ATOM 492 N N . ASN A 1 64 ? 17.286 63.492 35.592 1.00 45.21 64 ASN A N 1
ATOM 493 C CA . ASN A 1 64 ? 17.952 63.800 36.895 1.00 47.33 64 ASN A CA 1
ATOM 494 C C . ASN A 1 64 ? 18.812 62.689 37.527 1.00 48.22 64 ASN A C 1
ATOM 495 O O . ASN A 1 64 ? 18.740 61.539 37.135 1.00 48.20 64 ASN A O 1
ATOM 500 N N . PHE A 1 73 ? 21.587 65.844 33.530 1.00 36.94 73 PHE A N 1
ATOM 501 C CA . PHE A 1 73 ? 21.832 66.385 32.188 1.00 34.88 73 PHE A CA 1
ATOM 502 C C . PHE A 1 73 ? 20.560 66.741 31.415 1.00 33.82 73 PHE A C 1
ATOM 503 O O . PHE A 1 73 ? 19.465 66.413 31.812 1.00 34.53 73 PHE A O 1
ATOM 511 N N . ASN A 1 74 ? 20.739 67.449 30.292 1.00 32.42 74 ASN A N 1
ATOM 512 C CA . ASN A 1 74 ? 19.649 67.845 29.420 1.00 31.88 74 ASN A CA 1
ATOM 513 C C . ASN A 1 74 ? 19.740 67.117 28.067 1.00 30.68 74 ASN A C 1
ATOM 514 O O . ASN A 1 74 ? 20.838 66.800 27.608 1.00 32.19 74 ASN A O 1
ATOM 519 N N . ALA A 1 75 ? 18.599 66.884 27.443 1.00 31.56 75 ALA A N 1
ATOM 520 C CA . ALA A 1 75 ? 18.536 66.302 26.102 1.00 30.71 75 ALA A CA 1
ATOM 521 C C . ALA A 1 75 ? 17.571 67.053 25.202 1.00 32.80 75 ALA A C 1
ATOM 522 O O . ALA A 1 75 ? 16.362 67.111 25.482 1.00 33.89 75 ALA A O 1
ATOM 524 N N . LEU A 1 76 ? 18.147 67.750 24.149 1.00 31.97 76 LEU A N 1
ATOM 525 C CA . LEU A 1 76 ? 17.348 68.423 23.105 1.00 32.00 76 LEU A CA 1
ATOM 526 C C . LEU A 1 76 ? 17.286 67.459 21.889 1.00 31.37 76 LEU A C 1
ATOM 527 O O . LEU A 1 76 ? 18.335 67.046 21.437 1.00 30.08 76 LEU A O 1
ATOM 532 N N . PHE A 1 77 ? 16.088 67.106 21.428 1.00 30.10 77 PHE A N 1
ATOM 533 C CA . PHE A 1 77 ? 15.921 66.207 20.267 1.00 29.94 77 PHE A CA 1
ATOM 534 C C . PHE A 1 77 ? 14.882 66.587 19.207 1.00 31.81 77 PHE A C 1
ATOM 535 O O . PHE A 1 77 ? 13.910 67.298 19.491 1.00 32.81 77 PHE A O 1
ATOM 543 N N . TYR A 1 78 ? 15.111 66.091 17.990 1.00 32.71 78 TYR A N 1
ATOM 544 C CA . TYR A 1 78 ? 14.180 66.155 16.856 1.00 34.01 78 TYR A CA 1
ATOM 545 C C . TYR A 1 78 ? 13.764 64.738 16.449 1.00 32.86 78 TYR A C 1
ATOM 546 O O . TYR A 1 78 ? 14.615 63.854 16.407 1.00 35.26 78 TYR A O 1
ATOM 555 N N . LEU A 1 79 ? 12.474 64.550 16.135 1.00 35.26 79 LEU A N 1
ATOM 556 C CA . LEU A 1 79 ? 11.980 63.262 15.615 1.00 35.63 79 LEU A CA 1
ATOM 557 C C . LEU A 1 79 ? 11.624 63.459 14.129 1.00 36.54 79 LEU A C 1
ATOM 558 O O . LEU A 1 79 ? 10.598 64.077 13.826 1.00 37.62 79 LEU A O 1
ATOM 563 N N . ASN A 1 80 ? 12.493 62.988 13.236 1.00 36.97 80 ASN A N 1
ATOM 564 C CA . ASN A 1 80 ? 12.191 62.940 11.800 1.00 39.41 80 ASN A CA 1
ATOM 565 C C . ASN A 1 80 ? 11.060 61.944 11.500 1.00 40.69 80 ASN A C 1
ATOM 566 O O . ASN A 1 80 ? 10.997 60.883 12.141 1.00 39.69 80 ASN A O 1
ATOM 571 N N . LYS A 1 81 ? 10.208 62.261 10.514 1.00 42.91 81 LYS A N 1
ATOM 572 C CA . LYS A 1 81 ? 8.997 61.465 10.221 1.00 44.96 81 LYS A CA 1
ATOM 573 C C . LYS A 1 81 ? 9.159 60.410 9.099 1.00 45.01 81 LYS A C 1
ATOM 574 O O . LYS A 1 81 ? 8.616 59.279 9.211 1.00 45.16 81 LYS A O 1
ATOM 580 N N . GLN A 1 82 ? 9.922 60.768 8.061 1.00 45.36 82 GLN A N 1
ATOM 581 C CA . GLN A 1 82 ? 10.174 59.921 6.889 1.00 45.26 82 GLN A CA 1
ATOM 582 C C . GLN A 1 82 ? 11.662 59.945 6.492 1.00 43.17 82 GLN A C 1
ATOM 583 O O . GLN A 1 82 ? 12.085 60.887 5.817 1.00 44.24 82 GLN A O 1
ATOM 589 N N . PRO A 1 83 ? 12.463 58.943 6.879 1.00 40.23 83 PRO A N 1
ATOM 590 C CA . PRO A 1 83 ? 12.036 57.855 7.766 1.00 38.21 83 PRO A CA 1
ATOM 591 C C . PRO A 1 83 ? 12.128 58.275 9.233 1.00 37.99 83 PRO A C 1
ATOM 592 O O . PRO A 1 83 ? 12.614 59.376 9.558 1.00 36.62 83 PRO A O 1
ATOM 596 N N . GLU A 1 84 ? 11.657 57.382 10.095 1.00 37.45 84 GLU A N 1
ATOM 597 C CA . GLU A 1 84 ? 11.623 57.594 11.557 1.00 36.90 84 GLU A CA 1
ATOM 598 C C . GLU A 1 84 ? 13.032 57.556 12.105 1.00 35.17 84 GLU A C 1
ATOM 599 O O . GLU A 1 84 ? 13.719 56.541 12.043 1.00 33.30 84 GLU A O 1
ATOM 605 N N . LEU A 1 85 ? 13.494 58.705 12.609 1.00 33.41 85 LEU A N 1
ATOM 606 C CA . LEU A 1 85 ? 14.850 58.851 13.122 1.00 32.58 85 LEU A CA 1
ATOM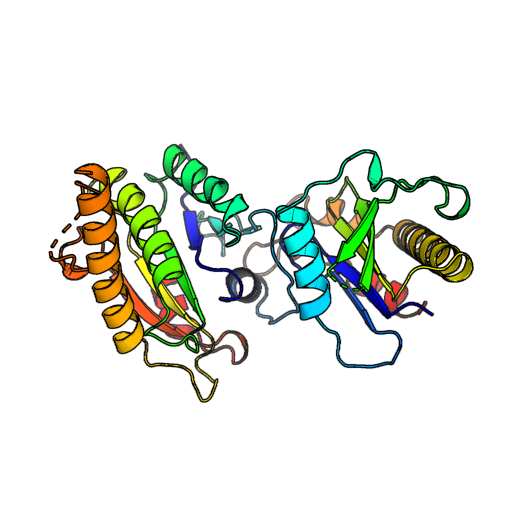 607 C C . LEU A 1 85 ? 14.850 59.881 14.273 1.00 32.51 85 LEU A C 1
ATOM 608 O O . LEU A 1 85 ? 14.223 60.951 14.179 1.00 32.81 85 LEU A O 1
ATOM 613 N N . TYR A 1 86 ? 15.574 59.558 15.338 1.00 29.79 86 TYR A N 1
ATOM 614 C CA . TYR A 1 86 ? 15.879 60.460 16.447 1.00 29.23 86 TYR A CA 1
ATOM 615 C C . TYR A 1 86 ? 17.256 61.095 16.271 1.00 29.13 86 TYR A C 1
ATOM 616 O O . TYR A 1 86 ? 18.246 60.399 16.027 1.00 28.30 86 TYR A O 1
ATOM 625 N N . PHE A 1 87 ? 17.331 62.433 16.441 1.00 29.27 87 PHE A N 1
ATOM 626 C CA . PHE A 1 87 ? 18.585 63.211 16.466 1.00 31.09 87 PHE A CA 1
ATOM 627 C C . PHE A 1 87 ? 18.611 63.925 17.828 1.00 30.72 87 PHE A C 1
ATOM 628 O O . PHE A 1 87 ? 17.686 64.709 18.126 1.00 32.34 87 PHE A O 1
ATOM 636 N N . VAL A 1 88 ? 19.596 63.606 18.655 1.00 30.18 88 VAL A N 1
ATOM 637 C CA . VAL A 1 88 ? 19.660 64.120 20.053 1.00 30.45 88 VAL A CA 1
ATOM 638 C C . VAL A 1 88 ? 21.027 64.742 20.380 1.00 30.92 88 VAL A C 1
ATOM 639 O O . VAL A 1 88 ? 22.100 64.183 20.073 1.00 29.59 88 VAL A O 1
ATOM 643 N N . VAL A 1 89 ? 20.982 65.934 21.022 1.00 32.13 89 VAL A N 1
ATOM 644 C CA . VAL A 1 89 ? 22.149 66.595 21.579 1.00 32.95 89 VAL A CA 1
ATOM 645 C C . VAL A 1 89 ? 22.002 66.654 23.123 1.00 31.33 89 VAL A C 1
ATOM 646 O O . VAL A 1 89 ? 20.980 67.165 23.632 1.00 33.44 89 VAL A O 1
ATOM 650 N N . THR A 1 90 ? 22.997 66.136 23.841 1.00 30.19 90 THR A N 1
ATOM 651 C CA . THR A 1 90 ? 23.006 66.245 25.320 1.00 31.15 90 THR A CA 1
ATOM 652 C C . THR A 1 90 ? 23.972 67.314 25.853 1.00 33.86 90 THR A C 1
ATOM 653 O O . THR A 1 90 ? 25.019 67.605 25.227 1.00 33.64 90 THR A O 1
ATOM 657 N N . PHE A 1 91 ? 23.642 67.887 27.022 1.00 32.96 91 PHE A N 1
ATOM 658 C CA . PHE A 1 91 ? 24.497 68.911 27.633 1.00 34.16 91 PHE A CA 1
ATOM 659 C C . PHE A 1 91 ? 24.212 69.080 29.123 1.00 35.48 91 PHE A C 1
ATOM 660 O O . PHE A 1 91 ? 23.339 68.389 29.670 1.00 34.41 91 PHE A O 1
ATOM 668 N N . ALA A 1 92 ? 24.955 69.981 29.774 1.00 37.31 92 ALA A N 1
ATOM 669 C CA . ALA A 1 92 ? 24.869 70.131 31.229 1.00 38.57 92 ALA A CA 1
ATOM 670 C C . ALA A 1 92 ? 23.729 71.073 31.634 1.00 39.43 92 ALA A C 1
ATOM 671 O O . ALA A 1 92 ? 22.708 71.185 30.966 1.00 38.95 92 ALA A O 1
ATOM 673 N N . GLU A 1 93 ? 23.927 71.776 32.737 1.00 39.60 93 GLU A N 1
ATOM 674 C CA . GLU A 1 93 ? 22.873 72.548 33.337 1.00 40.45 93 GLU A CA 1
ATOM 675 C C . GLU A 1 93 ? 22.574 73.646 32.317 1.00 39.03 93 GLU A C 1
ATOM 676 O O . GLU A 1 93 ? 23.488 74.153 31.704 1.00 41.55 93 GLU A O 1
ATOM 682 N N . GLN A 1 94 ? 21.304 73.994 32.166 1.00 38.64 94 GLN A N 1
ATOM 683 C CA . GLN A 1 94 ? 20.873 75.051 31.242 1.00 37.88 94 GLN A CA 1
ATOM 684 C C . GLN A 1 94 ? 21.368 76.460 31.652 1.00 39.55 94 GLN A C 1
ATOM 685 O O . GLN A 1 94 ? 21.388 76.834 32.841 1.00 38.03 94 GLN A O 1
ATOM 691 N N . THR A 1 95 ? 21.801 77.193 30.631 1.00 38.99 95 THR A N 1
ATOM 692 C CA . THR A 1 95 ? 21.995 78.652 30.708 1.00 37.87 95 THR A CA 1
ATOM 693 C C . THR A 1 95 ? 21.424 79.234 29.422 1.00 37.64 95 THR A C 1
ATOM 694 O O . THR A 1 95 ? 21.081 78.483 28.501 1.00 35.68 95 THR A O 1
ATOM 698 N N . LEU A 1 96 ? 21.357 80.554 29.308 1.00 36.01 96 LEU A N 1
ATOM 699 C CA . LEU A 1 96 ? 20.923 81.188 28.065 1.00 36.00 96 LEU A CA 1
ATOM 700 C C . LEU A 1 96 ? 21.814 80.783 26.903 1.00 38.53 96 LEU A C 1
ATOM 701 O O . LEU A 1 96 ? 21.303 80.401 25.762 1.00 40.42 96 LEU A O 1
ATOM 706 N N . GLU A 1 97 ? 23.135 80.860 27.175 1.00 37.85 97 GLU A N 1
ATOM 707 C CA . GLU A 1 97 ? 24.194 80.658 26.201 1.00 38.50 97 GLU A CA 1
ATOM 708 C C . GLU A 1 97 ? 24.205 79.225 25.680 1.00 39.30 97 GLU A C 1
ATOM 709 O O . GLU A 1 97 ? 24.386 79.027 24.507 1.00 39.78 97 GLU A O 1
ATOM 715 N N . LEU A 1 98 ? 24.024 78.244 26.569 1.00 38.74 98 LEU A N 1
ATOM 716 C CA . LEU A 1 98 ? 24.076 76.820 26.202 1.00 39.78 98 LEU A CA 1
ATOM 717 C C . LEU A 1 98 ? 22.814 76.346 25.503 1.00 38.74 98 LEU A C 1
ATOM 718 O O . LEU A 1 98 ? 22.887 75.549 24.565 1.00 40.20 98 LEU A O 1
ATOM 723 N N . ASN A 1 99 ? 21.653 76.816 25.927 1.00 38.77 99 ASN A N 1
ATOM 724 C CA . ASN A 1 99 ? 20.446 76.538 25.150 1.00 37.13 99 ASN A CA 1
ATOM 725 C C . ASN A 1 99 ? 20.552 77.147 23.680 1.00 37.60 99 ASN A C 1
ATOM 726 O O . ASN A 1 99 ? 19.964 76.622 22.738 1.00 33.70 99 ASN A O 1
ATOM 731 N N . GLN A 1 100 ? 21.277 78.263 23.473 1.00 36.21 100 GLN A N 1
ATOM 732 C CA . GLN A 1 100 ? 21.482 78.784 22.110 1.00 3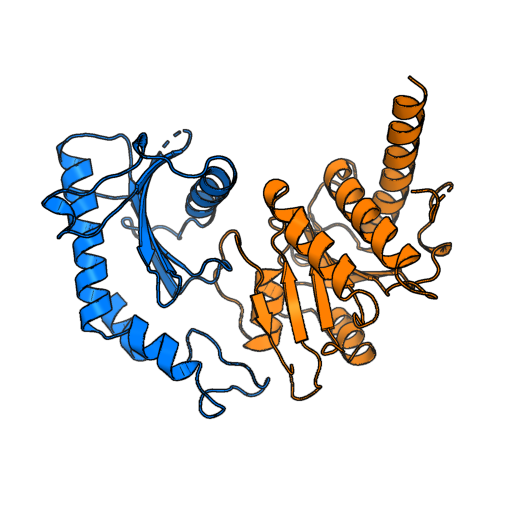7.54 100 GLN A CA 1
ATOM 733 C C . GLN A 1 100 ? 22.432 77.899 21.332 1.00 37.33 100 GLN A C 1
ATOM 734 O O . GLN A 1 100 ? 22.132 77.583 20.190 1.00 38.17 100 GLN A O 1
ATOM 740 N N . GLU A 1 101 ? 23.597 77.579 21.900 1.00 37.78 101 GLU A N 1
ATOM 741 C CA . GLU A 1 101 ? 24.625 76.763 21.264 1.00 39.65 101 GLU A CA 1
ATOM 742 C C . GLU A 1 101 ? 24.026 75.442 20.810 1.00 39.46 101 GLU A C 1
ATOM 743 O O . GLU A 1 101 ? 24.200 75.048 19.652 1.00 39.66 101 GLU A O 1
ATOM 749 N N . THR A 1 102 ? 23.290 74.780 21.711 1.00 39.78 102 THR A N 1
ATOM 750 C CA . THR A 1 102 ? 22.749 73.447 21.411 1.00 39.50 102 THR A CA 1
ATOM 751 C C . THR A 1 102 ? 21.674 73.496 20.340 1.00 40.39 102 THR A C 1
ATOM 752 O O . THR A 1 102 ? 21.613 72.610 19.483 1.00 39.92 102 THR A O 1
ATOM 756 N N . GLN A 1 103 ? 20.816 74.520 20.426 1.00 40.58 103 GLN A N 1
ATOM 757 C CA . GLN A 1 103 ? 19.728 74.661 19.474 1.00 41.79 103 GLN A CA 1
ATOM 758 C C . GLN A 1 103 ? 20.296 74.936 18.073 1.00 42.15 103 GLN A C 1
ATOM 759 O O . GLN A 1 103 ? 19.855 74.347 17.078 1.00 42.46 103 GLN A O 1
ATOM 765 N N . GLN A 1 104 ? 21.300 75.811 17.978 1.00 43.84 104 GLN A N 1
ATOM 766 C CA . GLN A 1 104 ? 21.936 76.035 16.673 1.00 44.34 1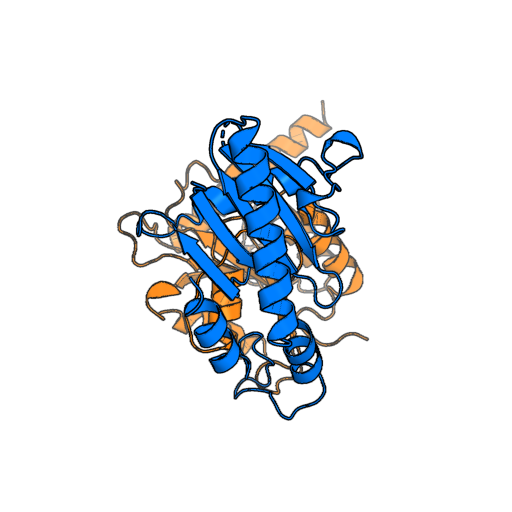04 GLN A CA 1
ATOM 767 C C . GLN A 1 104 ? 22.764 74.838 16.176 1.00 44.46 104 GLN A C 1
ATOM 768 O O . GLN A 1 104 ? 22.808 74.596 14.970 1.00 43.49 104 GLN A O 1
ATOM 774 N N . THR A 1 105 ? 23.366 74.064 17.094 1.00 44.11 105 THR A N 1
ATOM 775 C CA . THR A 1 105 ? 24.106 72.859 16.722 1.00 44.74 105 THR A CA 1
ATOM 776 C C . THR A 1 105 ? 23.172 71.811 16.102 1.00 43.38 105 THR A C 1
ATOM 777 O O . THR A 1 105 ? 23.536 71.200 15.085 1.00 43.66 105 THR A O 1
ATOM 781 N N . LEU A 1 106 ? 21.995 71.590 16.703 1.00 41.31 106 LEU A N 1
ATOM 782 C CA . LEU A 1 106 ? 21.052 70.577 16.186 1.00 40.43 106 LEU A CA 1
ATOM 783 C C . LEU A 1 106 ? 20.461 70.982 14.807 1.00 41.42 106 LEU A C 1
ATOM 784 O O . LEU A 1 106 ? 20.278 70.135 13.925 1.00 41.09 106 LEU A O 1
ATOM 789 N N . ALA A 1 107 ? 20.189 72.274 14.617 1.00 40.73 107 ALA A N 1
ATOM 790 C CA . ALA A 1 107 ? 19.553 72.745 13.355 1.00 42.37 107 ALA A CA 1
ATOM 791 C C . ALA A 1 107 ? 20.559 72.599 12.239 1.00 43.64 107 ALA A C 1
ATOM 792 O O . ALA A 1 107 ? 20.200 72.287 11.085 1.00 44.34 107 ALA A O 1
ATOM 794 N N . LEU A 1 108 ? 21.823 72.755 12.606 1.00 44.39 108 LEU A N 1
ATOM 795 C CA . LEU A 1 108 ? 22.935 72.642 11.675 1.00 46.54 108 LEU A CA 1
ATOM 796 C C . LEU A 1 108 ? 23.106 71.207 11.208 1.00 45.36 108 LEU A C 1
ATOM 797 O O . LEU A 1 108 ? 23.209 70.945 10.016 1.00 46.46 108 LEU A O 1
ATOM 802 N N . VAL A 1 109 ? 23.113 70.275 12.160 1.00 42.97 109 VAL A N 1
ATOM 803 C CA . VAL A 1 109 ? 23.203 68.859 11.877 1.00 41.65 109 VAL A CA 1
ATOM 804 C C . VAL A 1 109 ? 22.119 68.416 10.902 1.00 40.24 109 VAL A C 1
ATOM 805 O O . VAL A 1 109 ? 22.398 67.643 9.997 1.00 41.13 109 VAL A O 1
ATOM 809 N N . LEU A 1 110 ? 20.890 68.898 11.086 1.00 38.99 110 LEU A N 1
ATOM 810 C CA . LEU A 1 110 ? 19.776 68.487 10.243 1.00 39.05 110 LEU A CA 1
ATOM 811 C C . LEU A 1 110 ? 19.917 69.041 8.828 1.00 41.26 110 LEU A C 1
ATOM 812 O O . LEU A 1 110 ? 19.671 68.356 7.827 1.00 42.23 110 LEU A O 1
ATOM 817 N N . LYS A 1 111 ? 20.355 70.294 8.751 1.00 42.67 111 LYS A N 1
ATOM 818 C CA . LYS A 1 111 ? 20.531 70.920 7.451 1.00 44.92 111 LYS A CA 1
ATOM 819 C C . LYS A 1 111 ? 21.629 70.213 6.688 1.00 44.35 111 LYS A C 1
ATOM 820 O O . LYS A 1 111 ? 21.485 69.961 5.492 1.00 45.60 111 LYS A O 1
ATOM 826 N N . LEU A 1 112 ? 22.721 69.884 7.369 1.00 42.90 112 LEU A N 1
ATOM 827 C CA . LEU A 1 112 ? 23.788 69.115 6.757 1.00 43.90 112 LEU A CA 1
ATOM 828 C C . LEU A 1 112 ? 23.338 67.665 6.363 1.00 43.79 112 LEU A C 1
ATOM 829 O O . LEU A 1 112 ? 23.696 67.184 5.267 1.00 45.09 112 LEU A O 1
ATOM 834 N N . TRP A 1 113 ? 22.582 66.991 7.242 1.00 42.79 113 TRP A N 1
ATOM 835 C CA . TRP A 1 113 ? 22.008 65.658 6.945 1.00 42.43 113 TRP A CA 1
ATOM 836 C C . TRP A 1 113 ? 21.175 65.692 5.669 1.00 43.62 113 TRP A C 1
ATOM 837 O O . TRP A 1 113 ? 21.348 64.833 4.784 1.00 43.90 113 TRP A O 1
ATOM 848 N N . ASN A 1 114 ? 20.323 66.723 5.548 1.00 44.36 114 ASN A N 1
ATOM 849 C CA . ASN A 1 114 ? 19.341 66.821 4.457 1.00 45.30 114 ASN A CA 1
ATOM 850 C C . ASN A 1 114 ? 19.962 67.268 3.154 1.00 47.37 114 ASN A C 1
ATOM 851 O O . ASN A 1 114 ? 19.383 67.065 2.065 1.00 46.88 114 ASN A O 1
ATOM 856 N N . SER A 1 115 ? 21.124 67.911 3.285 1.00 47.75 115 SER A N 1
ATOM 857 C CA . SER A 1 115 ? 21.920 68.346 2.145 1.00 50.76 115 SER A CA 1
ATOM 858 C C . SER A 1 115 ? 22.612 67.128 1.488 1.00 51.13 115 SER A C 1
ATOM 859 O O . SER A 1 115 ? 22.934 67.175 0.284 1.00 51.96 115 SER A O 1
ATOM 862 N N . LEU A 1 116 ? 22.797 66.045 2.274 1.00 49.43 116 LEU A N 1
ATOM 863 C CA . LEU A 1 116 ? 23.465 64.818 1.821 1.00 49.54 116 LEU A CA 1
ATOM 864 C C . LEU A 1 116 ? 22.438 63.696 1.504 1.00 48.22 116 LEU A C 1
ATOM 865 O O . LEU A 1 116 ? 22.800 62.542 1.170 1.00 47.45 116 LEU A O 1
ATOM 870 N N . HIS A 1 117 ? 21.167 64.104 1.494 1.00 47.55 117 HIS A N 1
ATOM 871 C CA . HIS A 1 117 ? 20.051 63.299 1.010 1.00 46.64 117 HIS A CA 1
ATOM 872 C C . HIS A 1 117 ? 20.080 61.923 1.653 1.00 44.91 117 HIS A C 1
ATOM 873 O O . HIS A 1 117 ? 19.842 60.883 1.016 1.00 44.21 117 HIS A O 1
ATOM 880 N N . LEU A 1 118 ? 20.409 61.927 2.935 1.00 42.71 118 LEU A N 1
ATOM 881 C CA . LEU A 1 118 ? 20.490 60.684 3.665 1.00 41.75 118 LEU A CA 1
ATOM 882 C C . LEU A 1 118 ? 19.117 60.096 3.949 1.00 40.47 118 LEU A C 1
ATOM 883 O O . LEU A 1 118 ? 18.955 58.890 3.847 1.00 40.76 118 LEU A O 1
ATOM 888 N N . SER A 1 119 ? 18.129 60.916 4.279 1.00 40.55 119 SER A N 1
ATOM 889 C CA . SER A 1 119 ? 16.796 60.405 4.563 1.00 39.82 119 SER A CA 1
ATOM 890 C C . SER A 1 119 ? 16.147 59.782 3.329 1.00 41.95 119 SER A C 1
ATOM 891 O O . SER A 1 119 ? 15.528 58.711 3.406 1.00 40.23 119 SER A O 1
ATOM 894 N N . GLU A 1 120 ? 16.295 60.474 2.207 1.00 43.33 120 GLU A N 1
ATOM 895 C CA . GLU A 1 120 ? 15.798 60.019 0.912 1.00 45.20 120 GLU A CA 1
ATOM 896 C C . GLU A 1 120 ? 16.417 58.704 0.477 1.00 44.48 120 GLU A C 1
ATOM 897 O O . GLU A 1 120 ? 15.715 57.846 -0.028 1.00 46.00 120 GLU A O 1
ATOM 903 N N . SER A 1 121 ? 17.728 58.576 0.630 1.00 44.24 121 SER A N 1
ATOM 904 C CA . SER A 1 121 ? 18.435 57.329 0.335 1.00 43.87 121 SER A CA 1
ATOM 905 C C . SER A 1 121 ? 17.935 56.125 1.143 1.00 42.35 121 SER A C 1
ATOM 906 O O . SER A 1 121 ? 17.828 55.016 0.619 1.00 42.40 121 SER A O 1
ATOM 909 N N . ILE A 1 122 ? 17.648 56.335 2.425 1.00 41.23 122 ILE A N 1
ATOM 910 C CA . ILE A 1 122 ? 17.197 55.231 3.267 1.00 40.70 122 ILE A CA 1
ATOM 911 C C . ILE A 1 122 ? 15.873 54.726 2.775 1.00 41.01 122 ILE A C 1
ATOM 912 O O . ILE A 1 122 ? 15.658 53.519 2.697 1.00 40.61 122 ILE A O 1
ATOM 917 N N . LEU A 1 123 ? 14.994 55.654 2.408 1.00 42.12 123 LEU A N 1
ATOM 918 C CA . LEU A 1 123 ? 13.680 55.300 1.899 1.00 43.41 123 LEU A CA 1
ATOM 919 C C . LEU A 1 123 ? 13.769 54.561 0.549 1.00 43.57 123 LEU A C 1
ATOM 920 O O . LEU A 1 123 ? 13.095 53.569 0.358 1.00 42.77 123 LEU A O 1
ATOM 925 N N . LYS A 1 124 ? 14.656 55.013 -0.332 1.00 44.59 124 LYS A N 1
ATOM 926 C CA . LYS A 1 124 ? 14.878 54.372 -1.640 1.00 44.79 124 LYS A CA 1
ATOM 927 C C . LYS A 1 124 ? 15.422 52.937 -1.491 1.00 43.95 124 LYS A C 1
ATOM 928 O O . LYS A 1 124 ? 14.997 52.033 -2.220 1.00 42.28 124 LYS A O 1
ATOM 930 N N . ASN A 1 125 ? 16.355 52.731 -0.563 1.00 42.75 125 ASN A N 1
ATOM 931 C CA . ASN A 1 125 ? 17.005 51.421 -0.390 1.00 42.47 125 ASN A CA 1
ATOM 932 C C . ASN A 1 125 ? 16.055 50.330 0.123 1.00 41.58 125 ASN A C 1
ATOM 933 O O . ASN A 1 125 ? 16.335 49.121 -0.054 1.00 40.81 125 ASN A O 1
ATOM 938 N N . ARG A 1 126 ? 14.932 50.753 0.709 1.00 41.58 126 ARG A N 1
ATOM 939 C CA . ARG A 1 126 ? 13.911 49.851 1.244 1.00 41.84 126 ARG A CA 1
ATOM 940 C C . ARG A 1 126 ? 12.987 49.302 0.172 1.00 42.43 126 ARG A C 1
ATOM 941 O O . ARG A 1 126 ? 12.166 48.429 0.464 1.00 41.75 126 ARG A O 1
ATOM 949 N N . GLN A 1 127 ? 13.076 49.858 -1.042 1.00 44.10 127 GLN A N 1
ATOM 950 C CA . GLN A 1 127 ? 12.172 49.491 -2.133 1.00 45.33 127 GLN A CA 1
ATOM 951 C C . GLN A 1 127 ? 12.764 48.344 -2.961 1.00 45.02 127 GLN A C 1
ATOM 952 O O . GLN A 1 127 ? 13.909 48.418 -3.431 1.00 45.03 127 GLN A O 1
ATOM 958 N N . GLY A 1 128 ? 11.983 47.270 -3.120 1.00 42.21 128 GLY A N 1
ATOM 959 C CA . GLY A 1 128 ? 12.396 46.106 -3.900 1.00 42.11 128 GLY A CA 1
ATOM 960 C C . GLY A 1 128 ? 13.539 45.253 -3.344 1.00 39.52 128 GLY A C 1
ATOM 961 O O . GLY A 1 128 ? 13.841 45.272 -2.138 1.00 39.70 128 GLY A O 1
ATOM 962 N N . GLN A 1 129 ? 14.160 44.490 -4.252 1.00 39.42 129 GLN A N 1
ATOM 963 C CA . GLN A 1 129 ? 15.169 43.476 -3.906 1.00 37.90 129 GLN A CA 1
ATOM 964 C C . GLN A 1 129 ? 16.625 43.913 -4.086 1.00 38.59 129 GLN A C 1
ATOM 965 O O . GLN A 1 129 ? 17.521 43.189 -3.652 1.00 35.65 129 GLN A O 1
ATOM 971 N N . ASN A 1 130 ? 16.869 45.021 -4.805 1.00 40.62 130 ASN A N 1
ATOM 972 C CA . ASN A 1 130 ? 18.198 45.301 -5.315 1.00 42.42 130 ASN A CA 1
ATOM 973 C C . ASN A 1 130 ? 19.239 45.582 -4.225 1.00 41.55 130 ASN A C 1
ATOM 974 O O . ASN A 1 130 ? 20.415 45.255 -4.390 1.00 41.80 130 ASN A O 1
ATOM 979 N N . GLU A 1 131 ? 18.821 46.123 -3.097 1.00 40.62 131 GLU A N 1
ATOM 980 C CA . GLU A 1 131 ? 19.798 46.337 -2.025 1.00 41.69 131 GLU A CA 1
ATOM 981 C C . GLU A 1 131 ? 19.801 45.264 -0.944 1.00 39.08 131 GLU A C 1
ATOM 982 O O . GLU A 1 131 ? 20.500 45.411 0.073 1.00 40.63 131 GLU A O 1
ATOM 988 N N . LYS A 1 132 ? 19.043 44.174 -1.127 1.00 36.56 132 LYS A N 1
ATOM 989 C CA . LYS A 1 132 ? 19.037 43.088 -0.133 1.00 33.05 132 LYS A CA 1
ATOM 990 C C . LYS A 1 132 ? 20.387 42.355 -0.039 1.00 31.83 132 LYS A C 1
ATOM 991 O O . LYS A 1 132 ? 21.085 42.141 -1.039 1.00 31.41 132 LYS A O 1
ATOM 997 N N . ASN A 1 133 ? 20.741 41.949 1.177 1.00 29.55 133 ASN A N 1
ATOM 998 C CA . ASN A 1 133 ? 22.036 41.287 1.437 1.00 27.76 133 ASN A CA 1
ATOM 999 C C . ASN A 1 133 ? 21.911 39.766 1.375 1.00 27.10 133 ASN A C 1
ATOM 1000 O O . ASN A 1 133 ? 20.864 39.263 0.948 1.00 24.50 133 ASN A O 1
ATOM 1005 N N . LYS A 1 134 ? 22.945 39.004 1.734 1.00 24.95 134 LYS A N 1
ATOM 1006 C CA . LYS A 1 134 ? 22.830 37.544 1.639 1.00 25.31 134 LYS A CA 1
ATOM 1007 C C . LYS A 1 134 ? 21.825 36.816 2.519 1.00 25.45 134 LYS A C 1
ATOM 1008 O O . LYS A 1 134 ? 21.477 35.674 2.273 1.00 25.76 134 LYS A O 1
ATOM 1014 N N . HIS A 1 135 ? 21.335 37.496 3.561 1.00 24.15 135 HIS A N 1
ATOM 1015 C CA . HIS A 1 135 ? 20.193 37.023 4.364 1.00 23.04 135 HIS A CA 1
ATOM 1016 C C . HIS A 1 135 ? 18.822 37.502 3.900 1.00 24.67 135 HIS A C 1
ATOM 1017 O O . HIS A 1 135 ? 17.821 37.306 4.600 1.00 21.22 135 HIS A O 1
ATOM 1024 N N . ASN A 1 136 ? 18.742 38.012 2.652 1.00 24.48 136 ASN A N 1
ATOM 1025 C CA . ASN A 1 136 ? 17.481 38.547 2.098 1.00 23.42 136 ASN A CA 1
ATOM 1026 C C . ASN A 1 136 ? 16.953 39.776 2.854 1.00 23.61 136 ASN A C 1
ATOM 1027 O O . ASN A 1 136 ? 15.713 40.004 2.964 1.00 24.65 136 ASN A O 1
ATOM 1032 N N . TYR A 1 137 ? 17.883 40.554 3.404 1.00 23.68 137 TYR A N 1
ATOM 1033 C CA . TYR A 1 137 ? 17.572 41.664 4.309 1.00 25.45 137 TYR A CA 1
ATOM 1034 C C . TYR A 1 137 ? 18.091 43.050 3.785 1.00 27.59 137 TYR A C 1
ATOM 1035 O O . TYR A 1 137 ? 19.190 43.164 3.330 1.00 28.22 137 TYR A O 1
ATOM 1044 N N . VAL A 1 138 ? 17.267 44.074 3.961 1.00 28.92 138 VAL A N 1
ATOM 1045 C CA . VAL A 1 138 ? 17.713 45.452 3.788 1.00 31.65 138 VAL A CA 1
ATOM 1046 C C . VAL A 1 138 ? 18.282 46.053 5.083 1.00 32.72 138 VAL A C 1
ATOM 1047 O O . VAL A 1 138 ? 17.545 46.363 6.011 1.00 33.34 138 VAL A O 1
ATOM 1051 N N . ASP A 1 139 ? 19.600 46.146 5.125 1.00 35.21 139 ASP A N 1
ATOM 1052 C CA . ASP A 1 139 ? 20.397 46.668 6.255 1.00 38.44 139 ASP A CA 1
ATOM 1053 C C . ASP A 1 139 ? 20.320 48.224 6.150 1.00 39.25 139 ASP A C 1
ATOM 1054 O O . ASP A 1 139 ? 20.646 48.769 5.107 1.00 42.89 139 ASP A O 1
ATOM 1059 N N . ILE A 1 140 ? 19.880 48.923 7.187 1.00 40.58 140 ILE A N 1
ATOM 1060 C CA . ILE A 1 140 ? 19.732 50.388 7.059 1.00 42.29 140 ILE A CA 1
ATOM 1061 C C . ILE A 1 140 ? 21.037 51.136 6.727 1.00 43.64 140 ILE A C 1
ATOM 1062 O O . ILE A 1 140 ? 21.000 52.137 6.048 1.00 45.64 140 ILE A O 1
ATOM 1067 N N . LEU A 1 141 ? 22.182 50.625 7.144 1.00 44.61 141 LEU A N 1
ATOM 1068 C CA . LEU A 1 141 ? 23.466 51.169 6.670 1.00 46.37 141 LEU A CA 1
ATOM 1069 C C . LEU A 1 141 ? 23.809 50.761 5.209 1.00 49.54 141 LEU A C 1
ATOM 1070 O O . LEU A 1 141 ? 24.921 51.022 4.729 1.00 51.75 141 LEU A O 1
ATOM 1075 N N . GLN A 1 142 ? 22.844 50.187 4.490 1.00 51.29 142 GLN A N 1
ATOM 1076 C CA . GLN A 1 142 ? 23.054 49.709 3.121 1.00 53.04 142 GLN A CA 1
ATOM 1077 C C . GLN A 1 142 ? 23.154 50.881 2.191 1.00 54.51 142 GLN A C 1
ATOM 1078 O O . GLN A 1 142 ? 22.187 51.647 2.042 1.00 55.17 142 GLN A O 1
ATOM 1084 N N . GLY A 1 143 ? 24.320 51.027 1.575 1.00 55.77 143 GLY A N 1
ATOM 1085 C CA . GLY A 1 143 ? 24.486 51.975 0.499 1.00 56.86 143 GLY A CA 1
ATOM 1086 C C . GLY A 1 143 ? 24.391 53.431 0.907 1.00 57.28 143 GLY A C 1
ATOM 1087 O O . GLY A 1 143 ? 24.337 54.293 0.019 1.00 59.06 143 GLY A O 1
ATOM 1088 N N . ILE A 1 144 ? 24.356 53.715 2.214 1.00 55.64 144 ILE A N 1
ATOM 1089 C CA . ILE A 1 144 ? 24.552 55.085 2.711 1.00 55.25 144 ILE A CA 1
ATOM 1090 C C . ILE A 1 144 ? 25.889 55.229 3.438 1.00 55.64 144 ILE A C 1
ATOM 1091 O O . ILE A 1 144 ? 26.167 56.258 4.042 1.00 55.72 144 ILE A O 1
ATOM 1096 N N . GLU A 1 145 ? 26.720 54.196 3.346 1.00 55.95 145 GLU A N 1
ATOM 1097 C CA . GLU A 1 145 ? 27.996 54.147 4.061 1.00 56.41 145 GLU A CA 1
ATOM 1098 C C . GLU A 1 145 ? 28.925 55.319 3.719 1.00 57.97 145 GLU A C 1
ATOM 1099 O O . GLU A 1 145 ? 29.544 55.898 4.620 1.00 58.21 145 GLU A O 1
ATOM 1102 N N . ASP A 1 146 ? 29.033 55.648 2.423 1.00 59.26 146 ASP A N 1
ATOM 1103 C CA . ASP A 1 146 ? 29.883 56.756 1.967 1.00 60.61 146 ASP A CA 1
ATOM 1104 C C . ASP A 1 146 ? 29.317 58.129 2.321 1.00 60.20 146 ASP A C 1
ATOM 1105 O O . ASP A 1 146 ? 30.071 59.014 2.732 1.00 60.83 146 ASP A O 1
ATOM 1107 N N . ASP A 1 147 ? 28.010 58.325 2.156 1.00 59.06 147 ASP A N 1
ATOM 1108 C CA . ASP A 1 147 ? 27.384 59.572 2.602 1.00 59.61 147 ASP A CA 1
ATOM 1109 C C . ASP A 1 147 ? 27.581 59.826 4.122 1.00 58.71 147 ASP A C 1
ATOM 1110 O O . ASP A 1 147 ? 27.699 60.980 4.551 1.00 57.83 147 ASP A O 1
ATOM 1115 N N . LEU A 1 148 ? 27.591 58.749 4.921 1.00 57.80 148 LEU A N 1
ATOM 1116 C CA . LEU A 1 148 ? 27.769 58.852 6.378 1.00 57.35 148 LEU A CA 1
ATOM 1117 C C . LEU A 1 148 ? 29.190 59.281 6.753 1.00 59.63 148 LEU A C 1
ATOM 1118 O O . LEU A 1 148 ? 29.360 60.052 7.689 1.00 58.65 148 LEU A O 1
ATOM 1123 N N . LYS A 1 149 ? 30.201 58.765 6.048 1.00 62.46 149 LYS A N 1
ATOM 1124 C CA . LYS A 1 149 ? 31.601 59.115 6.339 1.00 65.06 149 LYS A CA 1
ATOM 1125 C C . LYS A 1 149 ? 31.878 60.591 5.992 1.00 67.90 149 LYS A C 1
ATOM 1126 O O . LYS A 1 149 ? 32.738 61.231 6.608 1.00 68.35 149 LYS A O 1
ATOM 1128 N N . LYS A 1 150 ? 31.118 61.118 5.025 1.00 69.94 150 LYS A N 1
ATOM 1129 C CA . LYS A 1 150 ? 31.157 62.538 4.655 1.00 72.88 150 LYS A CA 1
ATOM 1130 C C . LYS A 1 150 ? 30.499 63.404 5.735 1.00 73.48 150 LYS A C 1
ATOM 1131 O O . LYS A 1 150 ? 30.970 64.489 6.053 1.00 73.64 150 LYS A O 1
ATOM 1133 N N . PHE A 1 151 ? 29.396 62.910 6.288 1.00 73.50 151 PHE A N 1
ATOM 1134 C CA . PHE A 1 151 ? 28.733 63.542 7.428 1.00 74.37 151 PHE A CA 1
ATOM 1135 C C . PHE A 1 151 ? 29.694 63.590 8.641 1.00 76.91 151 PHE A C 1
ATOM 1136 O O . PHE A 1 151 ? 29.794 64.610 9.324 1.00 77.01 151 PHE A O 1
ATOM 1144 N N . GLU A 1 152 ? 30.396 62.476 8.874 1.00 80.20 152 GLU A N 1
ATOM 1145 C CA . GLU A 1 152 ? 31.466 62.350 9.872 1.00 83.51 152 GLU A CA 1
ATOM 1146 C C . GLU A 1 152 ? 32.507 63.439 9.694 1.00 88.52 152 GLU A C 1
ATOM 1147 O O . GLU A 1 152 ? 32.957 64.038 10.662 1.00 88.79 152 GLU A O 1
ATOM 1153 N N . GLN A 1 153 ? 32.894 63.667 8.438 1.00 57.48 153 GLN A N 1
ATOM 1154 C CA . GLN A 1 153 ? 34.073 64.466 8.110 1.00 60.24 153 GLN A CA 1
ATOM 1155 C C . GLN A 1 153 ? 33.790 65.965 8.170 1.00 63.02 153 GLN A C 1
ATOM 1156 O O . GLN A 1 153 ? 34.672 66.770 7.874 1.00 63.86 153 GLN A O 1
ATOM 1159 N N . TYR A 1 154 ? 32.559 66.334 8.523 1.00 65.93 154 TYR A N 1
ATOM 1160 C CA . TYR A 1 154 ? 32.200 67.716 8.827 1.00 67.95 154 TYR A CA 1
ATOM 1161 C C . TYR A 1 154 ? 31.958 67.835 10.340 1.00 69.10 154 TYR A C 1
ATOM 1162 O O . TYR A 1 154 ? 30.945 68.405 10.772 1.00 69.57 154 TYR A O 1
ATOM 1171 N N . PHE A 1 155 ? 32.892 67.303 11.137 1.00 70.03 155 PHE A N 1
ATOM 1172 C CA . PHE A 1 155 ? 32.787 67.325 12.601 1.00 70.79 155 PHE A CA 1
ATOM 1173 C C . PHE A 1 155 ? 34.177 67.216 13.230 1.00 70.67 155 PHE A C 1
ATOM 1174 O O . PHE A 1 155 ? 34.695 66.118 13.450 1.00 70.68 155 PHE A O 1
ATOM 1182 N N . SER B 2 10 ? -4.805 34.318 7.279 1.00 47.95 36 SER B N 1
ATOM 1183 C CA . SER B 2 10 ? -3.413 33.738 7.307 1.00 47.03 36 SER B CA 1
ATOM 1184 C C . SER B 2 10 ? -2.260 34.736 7.645 1.00 42.74 36 SER B C 1
ATOM 1185 O O . SER B 2 10 ? -2.270 35.878 7.233 1.00 46.24 36 SER B O 1
ATOM 1188 N N . TYR B 2 11 ? -1.247 34.316 8.403 1.00 40.42 37 TYR B N 1
ATOM 1189 C CA . TYR B 2 11 ? -0.070 35.153 8.503 1.00 37.51 37 TYR B CA 1
ATOM 1190 C C . TYR B 2 11 ? 1.149 34.341 8.081 1.00 34.40 37 TYR B C 1
ATOM 1191 O O . TYR B 2 11 ? 1.081 33.111 8.065 1.00 33.15 37 TYR B O 1
ATOM 1200 N N . GLN B 2 12 ? 2.262 35.050 7.809 1.00 33.21 38 GLN B N 1
ATOM 1201 C CA . GLN B 2 12 ? 3.598 34.450 7.621 1.00 29.97 38 GLN B CA 1
ATOM 1202 C C . GLN B 2 12 ? 4.086 33.807 8.904 1.00 28.40 38 GLN B C 1
ATOM 1203 O O . GLN B 2 12 ? 3.960 34.392 9.962 1.00 24.91 38 GLN B O 1
ATOM 1209 N N . PRO B 2 13 ? 4.728 32.655 8.807 1.00 25.35 39 PRO B N 1
ATOM 1210 C CA . PRO B 2 13 ? 5.310 32.084 9.998 1.00 26.09 39 PRO B CA 1
ATOM 1211 C C . PRO B 2 13 ? 6.289 33.065 10.559 1.00 23.80 39 PRO B C 1
ATOM 1212 O O . PRO B 2 13 ? 6.962 33.849 9.846 1.00 24.16 39 PRO B O 1
ATOM 1216 N N . SER B 2 14 ? 6.492 33.018 11.889 1.00 21.01 40 SER B N 1
ATOM 1217 C CA . SER B 2 14 ? 7.462 33.851 12.522 1.00 20.49 40 SER B CA 1
ATOM 1218 C C . SER B 2 14 ? 8.218 33.200 13.754 1.00 17.80 40 SER B C 1
ATOM 1219 O O . SER B 2 14 ? 7.762 32.211 14.328 1.00 19.90 40 SER B O 1
ATOM 1222 N N . ILE B 2 15 ? 9.387 33.738 14.087 1.00 18.92 41 ILE B N 1
ATOM 1223 C CA . ILE B 2 15 ? 10.048 33.462 15.329 1.00 17.65 41 ILE B CA 1
ATOM 1224 C C . ILE B 2 15 ? 10.301 34.800 16.112 1.00 18.73 41 ILE B C 1
ATOM 1225 O O . ILE B 2 15 ? 10.862 35.761 15.518 1.00 17.33 41 ILE B O 1
ATOM 1230 N N . ILE B 2 16 ? 9.956 34.810 17.394 1.00 17.68 42 ILE B N 1
ATOM 1231 C CA . ILE B 2 16 ? 9.870 36.029 18.254 1.00 18.45 42 ILE B CA 1
ATOM 1232 C C . ILE B 2 16 ? 11.142 36.041 19.161 1.00 16.00 42 ILE B C 1
ATOM 1233 O O . ILE B 2 16 ? 11.549 34.976 19.656 1.00 16.86 42 ILE B O 1
ATOM 1238 N N . ILE B 2 17 ? 11.761 37.196 19.336 1.00 15.82 43 ILE B N 1
ATOM 1239 C CA . ILE B 2 17 ? 12.817 37.430 20.319 1.00 15.69 43 ILE B CA 1
ATOM 1240 C C . ILE B 2 17 ? 12.262 38.459 21.344 1.00 17.07 43 ILE B C 1
ATOM 1241 O O . ILE B 2 17 ? 11.906 39.594 20.984 1.00 17.31 43 ILE B O 1
ATOM 1246 N N . ALA B 2 18 ? 12.217 38.010 22.637 1.00 14.95 44 ALA B N 1
ATOM 1247 C CA . ALA B 2 18 ? 11.658 38.749 23.726 1.00 15.54 44 ALA B CA 1
ATOM 1248 C C . ALA B 2 18 ? 12.561 38.634 24.957 1.00 16.43 44 ALA B C 1
ATOM 1249 O O . ALA B 2 18 ? 13.434 37.812 24.966 1.00 17.37 44 ALA B O 1
ATOM 1251 N N . GLY B 2 19 ? 12.286 39.448 25.988 1.00 16.17 45 GLY B N 1
ATOM 1252 C CA . GLY B 2 19 ? 12.962 39.402 27.281 1.00 17.17 45 GLY B CA 1
ATOM 1253 C C . GLY B 2 19 ? 13.329 40.760 27.829 1.00 17.74 45 GLY B C 1
ATOM 1254 O O . GLY B 2 19 ? 13.007 41.815 27.234 1.00 17.97 45 GLY B O 1
ATOM 1255 N N . PRO B 2 20 ? 13.893 40.825 29.045 1.00 17.57 46 PRO B N 1
ATOM 1256 C CA . PRO B 2 20 ? 14.128 42.109 29.721 1.00 20.38 46 PRO B CA 1
ATOM 1257 C C . PRO B 2 20 ? 15.045 43.083 28.971 1.00 18.82 46 PRO B C 1
ATOM 1258 O O . PRO B 2 20 ? 15.873 42.691 28.082 1.00 18.69 46 PRO B O 1
ATOM 1262 N N . GLN B 2 21 ? 14.939 44.351 29.335 1.00 20.62 47 GLN B N 1
ATOM 1263 C CA . GLN B 2 21 ? 15.858 45.334 28.808 1.00 21.57 47 GLN B CA 1
ATOM 1264 C C . GLN B 2 21 ? 17.288 44.930 29.124 1.00 22.24 47 GLN B C 1
ATOM 1265 O O . GLN B 2 21 ? 17.552 44.331 30.153 1.00 22.19 47 GLN B O 1
ATOM 1271 N N . ASN B 2 22 ? 18.205 45.281 28.227 1.00 21.29 48 ASN B N 1
ATOM 1272 C CA . ASN B 2 22 ? 19.645 45.111 28.392 1.00 21.22 48 ASN B CA 1
ATOM 1273 C C . ASN B 2 22 ? 20.155 43.688 28.131 1.00 20.28 48 ASN B C 1
ATOM 1274 O O . ASN B 2 22 ? 21.368 43.386 28.343 1.00 21.02 48 ASN B O 1
ATOM 1279 N N . SER B 2 23 ? 19.259 42.803 27.696 1.00 16.95 49 SER B N 1
ATOM 1280 C CA . SER B 2 23 ? 19.621 41.372 27.501 1.00 16.51 49 SER B CA 1
ATOM 1281 C C . SER B 2 23 ? 20.409 41.067 26.231 1.00 16.56 49 SER B C 1
ATOM 1282 O O . SER B 2 23 ? 21.259 40.173 26.247 1.00 20.04 49 SER B O 1
ATOM 1285 N N . GLY B 2 24 ? 20.171 41.809 25.163 1.00 18.20 50 GLY B N 1
ATOM 1286 C CA . GLY B 2 24 ? 20.808 41.666 23.888 1.00 16.65 50 GLY B CA 1
ATOM 1287 C C . GLY B 2 24 ? 19.962 41.335 22.664 1.00 15.73 50 GLY B C 1
ATOM 1288 O O . GLY B 2 24 ? 20.507 40.849 21.686 1.00 17.13 50 GLY B O 1
ATOM 1289 N N . LYS B 2 25 ? 18.641 41.599 22.759 1.00 15.48 51 LYS B N 1
ATOM 1290 C CA . LYS B 2 25 ? 17.681 41.202 21.691 1.00 16.07 51 LYS B CA 1
ATOM 1291 C C . LYS B 2 25 ? 17.985 41.918 20.386 1.00 16.38 51 LYS B C 1
ATOM 1292 O O . LYS B 2 25 ? 18.088 41.272 19.335 1.00 16.27 51 LYS B O 1
ATOM 1298 N N . THR B 2 26 ? 18.096 43.242 20.399 1.00 16.62 52 THR B N 1
ATOM 1299 C CA . THR B 2 26 ? 18.405 43.972 19.126 1.00 16.91 52 THR B CA 1
ATOM 1300 C C . THR B 2 26 ? 19.782 43.634 18.594 1.00 17.39 52 THR B C 1
ATOM 1301 O O . THR B 2 26 ? 20.057 43.556 17.366 1.00 19.10 52 THR B O 1
ATOM 1305 N N . SER B 2 27 ? 20.722 43.409 19.495 1.00 17.65 53 SER B N 1
ATOM 1306 C CA . SER B 2 27 ? 22.068 42.897 19.164 1.00 17.43 53 SER B CA 1
ATOM 1307 C C . SER B 2 27 ? 22.038 41.524 18.423 1.00 18.78 53 SER B C 1
ATOM 1308 O O . SER B 2 27 ? 22.740 41.325 17.439 1.00 18.20 53 SER B O 1
ATOM 1311 N N . LEU B 2 28 ? 21.206 40.610 18.899 1.00 18.08 54 LEU B N 1
ATOM 1312 C CA . LEU B 2 28 ? 21.108 39.289 18.228 1.00 18.50 54 LEU B CA 1
ATOM 1313 C C . LEU B 2 28 ? 20.505 39.504 16.831 1.00 18.72 54 LEU B C 1
ATOM 1314 O O . LEU B 2 28 ? 20.958 38.945 15.843 1.00 18.30 54 LEU B O 1
ATOM 1319 N N . LEU B 2 29 ? 19.367 40.248 16.723 1.00 19.57 55 LEU B N 1
ATOM 1320 C CA . LEU B 2 29 ? 18.761 40.368 15.367 1.00 22.67 55 LEU B CA 1
ATOM 1321 C C . LEU B 2 29 ? 19.734 41.028 14.375 1.00 21.81 55 LEU B C 1
ATOM 1322 O O . LEU B 2 29 ? 19.783 40.607 13.219 1.00 20.41 55 LEU B O 1
ATOM 1331 N N . THR B 2 30 ? 20.498 42.030 14.826 1.00 20.85 56 THR B N 1
ATOM 1332 C CA . THR B 2 30 ? 21.567 42.648 14.049 1.00 20.35 56 THR B CA 1
ATOM 1333 C C . THR B 2 30 ? 22.662 41.635 13.568 1.00 20.66 56 THR B C 1
ATOM 1334 O O . THR B 2 30 ? 22.971 41.596 12.394 1.00 21.15 56 THR B O 1
ATOM 1338 N N . LEU B 2 31 ? 23.139 40.779 14.481 1.00 19.53 57 LEU B N 1
ATOM 1339 C CA . LEU B 2 31 ? 24.125 39.746 14.144 1.00 20.03 57 LEU B CA 1
ATOM 1340 C C . LEU B 2 31 ? 23.573 38.740 13.093 1.00 19.33 57 LEU B C 1
ATOM 1341 O O . LEU B 2 31 ? 24.262 38.416 12.074 1.00 22.12 57 LEU B O 1
ATOM 1346 N N . LEU B 2 32 ? 22.328 38.305 13.309 1.00 19.22 58 LEU B N 1
ATOM 1347 C CA . LEU B 2 32 ? 21.711 37.279 12.452 1.00 18.01 58 LEU B CA 1
ATOM 1348 C C . LEU B 2 32 ? 21.546 37.830 11.042 1.00 20.61 58 LEU B C 1
ATOM 1349 O O . LEU B 2 32 ? 21.559 37.059 10.044 1.00 19.69 58 LEU B O 1
ATOM 1354 N N . THR B 2 33 ? 21.259 39.121 10.943 1.00 20.08 59 THR B N 1
ATOM 1355 C CA . THR B 2 33 ? 20.881 39.708 9.637 1.00 21.46 59 THR B CA 1
ATOM 1356 C C . THR B 2 33 ? 22.039 40.404 8.915 1.00 21.74 59 THR B C 1
ATOM 1357 O O . THR B 2 33 ? 21.904 40.579 7.704 1.00 26.48 59 THR B O 1
ATOM 1361 N N . THR B 2 34 ? 23.175 40.745 9.565 1.00 25.14 60 THR B N 1
ATOM 1362 C CA . THR B 2 34 ? 24.269 41.507 8.946 1.00 26.18 60 THR B CA 1
ATOM 1363 C C . THR B 2 34 ? 25.665 40.878 9.141 1.00 26.50 60 THR B C 1
ATOM 1364 O O . THR B 2 34 ? 26.665 41.370 8.529 1.00 28.61 60 THR B O 1
ATOM 1368 N N . ASP B 2 35 ? 25.769 39.843 9.986 1.00 26.22 61 ASP B N 1
ATOM 1369 C CA . ASP B 2 35 ? 27.076 39.180 10.318 1.00 27.59 61 ASP B CA 1
ATOM 1370 C C . ASP B 2 35 ? 28.024 40.128 11.041 1.00 29.43 61 ASP B C 1
ATOM 1371 O O . ASP B 2 35 ? 29.292 39.930 11.006 1.00 32.77 61 ASP B O 1
ATOM 1376 N N . SER B 2 36 ? 27.473 41.141 11.690 1.00 29.66 62 SER B N 1
ATOM 1377 C CA . SER B 2 36 ? 28.296 42.133 12.417 1.00 29.19 62 SER B CA 1
ATOM 1378 C C . SER B 2 36 ? 27.708 42.502 13.773 1.00 29.41 62 SER B C 1
ATOM 1379 O O . SER B 2 36 ? 26.536 42.399 14.019 1.00 26.60 62 SER B O 1
ATOM 1382 N N . VAL B 2 37 ? 28.609 43.000 14.633 1.00 25.96 63 VAL B N 1
ATOM 1383 C CA . VAL B 2 37 ? 28.251 43.491 15.982 1.00 27.99 63 VAL B CA 1
ATOM 1384 C C . VAL B 2 37 ? 28.357 45.031 15.963 1.00 28.18 63 VAL B C 1
ATOM 1385 O O . VAL B 2 37 ? 29.401 45.575 15.635 1.00 29.62 63 VAL B O 1
ATOM 1389 N N . ARG B 2 38 ? 27.249 45.714 16.251 1.00 28.87 64 ARG B N 1
ATOM 1390 C CA . ARG B 2 38 ? 27.156 47.178 16.106 1.00 29.72 64 ARG B CA 1
ATOM 1391 C C . ARG B 2 38 ? 26.567 47.846 17.349 1.00 29.36 64 ARG B C 1
ATOM 1392 O O . ARG B 2 38 ? 25.783 47.183 18.055 1.00 27.17 64 ARG B O 1
ATOM 1407 N N . PRO B 2 39 ? 26.825 49.138 17.562 1.00 31.86 65 PRO B N 1
ATOM 1408 C CA . PRO B 2 39 ? 26.215 49.848 18.698 1.00 32.33 65 PRO B CA 1
ATOM 1409 C C . PRO B 2 39 ? 24.710 49.888 18.601 1.00 30.40 65 PRO B C 1
ATOM 1410 O O . PRO B 2 39 ? 24.099 50.076 17.517 1.00 30.43 65 PRO B O 1
ATOM 1414 N N . THR B 2 40 ? 24.086 49.681 19.765 1.00 29.24 66 THR B N 1
ATOM 1415 C CA . THR B 2 40 ? 22.614 49.791 19.926 1.00 28.16 66 THR B CA 1
ATOM 1416 C C . THR B 2 40 ? 22.284 50.660 21.168 1.00 28.04 66 THR B C 1
ATOM 1417 O O . THR B 2 40 ? 23.137 50.869 22.057 1.00 30.90 66 THR B O 1
ATOM 1421 N N . VAL B 2 41 ? 21.054 51.167 21.192 1.00 26.37 67 VAL B N 1
ATOM 1422 C CA . VAL B 2 41 ? 20.460 51.829 22.349 1.00 26.59 67 VAL B CA 1
ATOM 1423 C C . VAL B 2 41 ? 19.031 51.243 22.594 1.00 23.85 67 VAL B C 1
ATOM 1424 O O . VAL B 2 41 ? 18.535 50.430 21.792 1.00 24.06 67 VAL B O 1
ATOM 1428 N N . VAL B 2 42 ? 18.358 51.661 23.687 1.00 23.01 68 VAL B N 1
ATOM 1429 C CA . VAL B 2 42 ? 17.024 51.187 24.076 1.00 22.28 68 VAL B CA 1
ATOM 1430 C C . VAL B 2 42 ? 16.004 51.307 22.925 1.00 24.06 68 VAL B C 1
ATOM 1431 O O . VAL B 2 42 ? 15.855 52.411 22.305 1.00 26.48 68 VAL B O 1
ATOM 1435 N N . SER B 2 43 ? 15.305 50.213 22.655 1.00 22.16 69 SER B N 1
ATOM 1436 C CA . SER B 2 43 ? 14.284 50.121 21.596 1.00 22.18 69 SER B CA 1
ATOM 1437 C C . SER B 2 43 ? 12.935 50.601 22.080 1.00 24.34 69 SER B C 1
ATOM 1438 O O . SER B 2 43 ? 12.521 50.312 23.204 1.00 24.09 69 SER B O 1
ATOM 1441 N N . GLN B 2 44 ? 12.227 51.369 21.219 1.00 25.14 70 GLN B N 1
ATOM 1442 C CA . GLN B 2 44 ? 10.852 51.768 21.430 1.00 26.60 70 GLN B CA 1
ATOM 1443 C C . GLN B 2 44 ? 9.793 51.107 20.503 1.00 26.21 70 GLN B C 1
ATOM 1444 O O . GLN B 2 44 ? 8.576 51.210 20.794 1.00 26.48 70 GLN B O 1
ATOM 1450 N N . GLU B 2 45 ? 10.225 50.435 19.438 1.00 25.39 71 GLU B N 1
ATOM 1451 C CA . GLU B 2 45 ? 9.345 49.759 18.495 1.00 26.16 71 GLU B CA 1
ATOM 1452 C C . GLU B 2 45 ? 10.001 48.435 18.083 1.00 22.52 71 GLU B C 1
ATOM 1453 O O . GLU B 2 45 ? 11.243 48.308 18.172 1.00 21.23 71 GLU B O 1
ATOM 1459 N N . PRO B 2 46 ? 9.230 47.425 17.656 1.00 22.76 72 PRO B N 1
ATOM 1460 C CA . PRO B 2 46 ? 9.804 46.173 17.177 1.00 22.35 72 PRO B CA 1
ATOM 1461 C C . PRO B 2 46 ? 10.620 46.290 15.872 1.00 22.95 72 PRO B C 1
ATOM 1462 O O . PRO B 2 46 ? 10.283 47.121 15.011 1.00 23.03 72 PRO B O 1
ATOM 1466 N N . LEU B 2 47 ? 11.654 45.439 15.778 1.00 20.54 73 LEU B N 1
ATOM 1467 C CA . LEU B 2 47 ? 12.525 45.298 14.622 1.00 20.39 73 LEU B CA 1
ATOM 1468 C C . LEU B 2 47 ? 12.255 43.974 13.898 1.00 20.82 73 LEU B C 1
ATOM 1469 O O . LEU B 2 47 ? 12.347 42.882 14.520 1.00 21.01 73 LEU B O 1
ATOM 1474 N N . SER B 2 48 ? 11.902 44.039 12.601 1.00 21.19 74 SER B N 1
ATOM 1475 C CA . SER B 2 48 ? 11.503 42.802 11.855 1.00 22.56 74 SER B CA 1
ATOM 1476 C C . SER B 2 48 ? 12.374 42.530 10.640 1.00 22.98 74 SER B C 1
ATOM 1477 O O . SER B 2 48 ? 12.833 43.439 9.928 1.00 23.97 74 SER B O 1
ATOM 1480 N N . ALA B 2 49 ? 12.651 41.237 10.436 1.00 20.71 75 ALA B N 1
ATOM 1481 C CA . ALA B 2 49 ? 13.314 40.735 9.227 1.00 21.04 75 ALA B CA 1
ATOM 1482 C C . ALA B 2 49 ? 12.446 39.700 8.505 1.00 20.95 75 ALA B C 1
ATOM 1483 O O . ALA B 2 49 ? 12.456 38.493 8.855 1.00 22.39 75 ALA B O 1
ATOM 1485 N N . ALA B 2 50 ? 11.733 40.136 7.479 1.00 22.31 76 ALA B N 1
ATOM 1486 C CA . ALA B 2 50 ? 10.814 39.274 6.781 1.00 23.54 76 ALA B CA 1
ATOM 1487 C C . ALA B 2 50 ? 11.571 38.299 5.863 1.00 24.22 76 ALA B C 1
ATOM 1488 O O . ALA B 2 50 ? 12.642 38.638 5.306 1.00 25.96 76 ALA B O 1
ATOM 1490 N N . ASP B 2 51 ? 11.038 37.074 5.668 1.00 23.40 77 ASP B N 1
ATOM 1491 C CA . ASP B 2 51 ? 11.598 36.101 4.692 1.00 26.31 77 ASP B CA 1
ATOM 1492 C C . ASP B 2 51 ? 13.114 35.938 4.973 1.00 23.96 77 ASP B C 1
ATOM 1493 O O . ASP B 2 51 ? 13.957 35.924 4.013 1.00 27.44 77 ASP B O 1
ATOM 1498 N N . TYR B 2 52 ? 13.449 35.706 6.218 1.00 23.24 78 TYR B N 1
ATOM 1499 C CA . TYR B 2 52 ? 14.834 35.518 6.632 1.00 21.01 78 TYR B CA 1
ATOM 1500 C C . TYR B 2 52 ? 15.508 34.334 5.822 1.00 25.59 78 TYR B C 1
ATOM 1501 O O . TYR B 2 52 ? 14.973 33.236 5.806 1.00 20.68 78 TYR B O 1
ATOM 1510 N N . ASP B 2 53 ? 16.682 34.599 5.254 1.00 24.97 79 ASP B N 1
ATOM 1511 C CA . ASP B 2 53 ? 17.430 33.622 4.469 1.00 29.09 79 ASP B CA 1
ATOM 1512 C C . ASP B 2 53 ? 16.509 32.936 3.430 1.00 30.22 79 ASP B C 1
ATOM 1513 O O . ASP B 2 53 ? 16.861 31.767 2.939 1.00 33.98 79 ASP B O 1
ATOM 1518 N N . GLY B 2 54 ? 15.467 33.598 2.896 1.00 31.52 80 GLY B N 1
ATOM 1519 C CA . GLY B 2 54 ? 14.622 32.977 1.922 1.00 30.21 80 GLY B CA 1
ATOM 1520 C C . GLY B 2 54 ? 13.690 31.861 2.427 1.00 28.26 80 GLY B C 1
ATOM 1521 O O . GLY B 2 54 ? 13.202 31.062 1.558 1.00 31.26 80 GLY B O 1
ATOM 1522 N N . SER B 2 55 ? 13.501 31.789 3.721 1.00 28.40 81 SER B N 1
ATOM 1523 C CA . SER B 2 55 ? 12.765 30.667 4.370 1.00 26.63 81 SER B CA 1
ATOM 1524 C C . SER B 2 55 ? 11.276 30.905 4.558 1.00 29.95 81 SER B C 1
ATOM 1525 O O . SER B 2 55 ? 10.551 29.944 4.845 1.00 29.70 81 SER B O 1
ATOM 1528 N N . GLY B 2 56 ? 10.805 32.104 4.230 1.00 30.46 82 GLY B N 1
ATOM 1529 C CA . GLY B 2 56 ? 9.420 32.504 4.448 1.00 28.84 82 GLY B CA 1
ATOM 1530 C C . GLY B 2 56 ? 9.067 32.896 5.812 1.00 27.53 82 GLY B C 1
ATOM 1531 O O . GLY B 2 56 ? 7.900 33.299 6.028 1.00 28.36 82 GLY B O 1
ATOM 1532 N N . VAL B 2 57 ? 10.007 32.701 6.721 1.00 21.22 83 VAL B N 1
ATOM 1533 C CA . VAL B 2 57 ? 9.822 32.994 8.177 1.00 21.51 83 VAL B CA 1
ATOM 1534 C C . VAL B 2 57 ? 10.318 34.395 8.472 1.00 21.62 83 VAL B C 1
ATOM 1535 O O . VAL B 2 57 ? 11.460 34.757 8.131 1.00 20.92 83 VAL B O 1
ATOM 1539 N N . THR B 2 58 ? 9.561 35.184 9.251 1.00 20.15 84 THR B N 1
ATOM 1540 C CA . THR B 2 58 ? 9.982 36.493 9.769 1.00 19.76 84 THR B CA 1
ATOM 1541 C C . THR B 2 58 ? 10.642 36.390 11.140 1.00 19.14 84 THR B C 1
ATOM 1542 O O . THR B 2 58 ? 10.097 35.772 11.980 1.00 19.87 84 THR B O 1
ATOM 1546 N N . LEU B 2 59 ? 11.759 37.057 11.366 1.00 18.40 85 LEU B N 1
ATOM 1547 C CA . LEU B 2 59 ? 12.327 37.220 12.742 1.00 18.99 85 LEU B CA 1
ATOM 1548 C C . LEU B 2 59 ? 11.866 38.590 13.317 1.00 19.16 85 LEU B C 1
ATOM 1549 O O . LEU B 2 59 ? 11.942 39.600 12.619 1.00 20.56 85 LEU B O 1
ATOM 1554 N N . VAL B 2 60 ? 11.330 38.605 14.548 1.00 18.33 86 VAL B N 1
ATOM 1555 C CA . VAL B 2 60 ? 10.929 39.891 15.166 1.00 18.27 86 VAL B CA 1
ATOM 1556 C C . VAL B 2 60 ? 11.464 40.059 16.579 1.00 18.41 86 VAL B C 1
ATOM 1557 O O . VAL B 2 60 ? 11.204 39.187 17.432 1.00 17.91 86 VAL B O 1
ATOM 1564 N N . ASP B 2 61 ? 12.076 41.210 16.809 1.00 16.94 87 ASP B N 1
ATOM 1565 C CA . ASP B 2 61 ? 12.647 41.601 18.153 1.00 17.18 87 ASP B CA 1
ATOM 1566 C C . ASP B 2 61 ? 11.705 42.615 18.800 1.00 19.34 87 ASP B C 1
ATOM 1567 O O . ASP B 2 61 ? 11.478 43.753 18.275 1.00 17.98 87 ASP B O 1
ATOM 1572 N N . PHE B 2 62 ? 11.087 42.242 19.939 1.00 16.55 88 PHE B N 1
ATOM 1573 C CA . PHE B 2 62 ? 10.163 43.165 20.721 1.00 16.22 88 PHE B CA 1
ATOM 1574 C C . PHE B 2 62 ? 10.858 43.920 21.861 1.00 18.93 88 PHE B C 1
ATOM 1575 O O . PHE B 2 62 ? 11.646 43.298 22.608 1.00 19.35 88 PHE B O 1
ATOM 1583 N N . PRO B 2 63 ? 10.647 45.233 22.007 1.00 20.08 89 PRO B N 1
ATOM 1584 C CA . PRO B 2 63 ? 11.224 45.957 23.170 1.00 21.16 89 PRO B CA 1
ATOM 1585 C C . PRO B 2 63 ? 10.892 45.276 24.473 1.00 20.25 89 PRO B C 1
ATOM 1586 O O . PRO B 2 63 ? 9.809 44.800 24.720 1.00 21.00 89 PRO B O 1
ATOM 1590 N N . GLY B 2 64 ? 11.876 45.383 25.363 1.00 20.46 90 GLY B N 1
ATOM 1591 C CA . GLY B 2 64 ? 11.717 44.864 26.697 1.00 22.71 90 GLY B CA 1
ATOM 1592 C C . GLY B 2 64 ? 11.188 45.796 27.782 1.00 20.94 90 GLY B C 1
ATOM 1593 O O . GLY B 2 64 ? 10.908 45.329 28.872 1.00 25.01 90 GLY B O 1
ATOM 1594 N N . HIS B 2 65 ? 10.997 47.109 27.523 1.00 22.90 91 HIS B N 1
ATOM 1595 C CA . HIS B 2 65 ? 10.569 48.020 28.579 1.00 25.79 91 HIS B CA 1
ATOM 1596 C C . HIS B 2 65 ? 9.110 47.736 29.127 1.00 27.70 91 HIS B C 1
ATOM 1597 O O . HIS B 2 65 ? 8.120 47.489 28.413 1.00 32.13 91 HIS B O 1
ATOM 1604 N N . VAL B 2 66 ? 9.080 47.622 30.461 1.00 26.82 92 VAL B N 1
ATOM 1605 C CA . VAL B 2 66 ? 7.769 47.302 31.117 1.00 30.14 92 VAL B CA 1
ATOM 1606 C C . VAL B 2 66 ? 6.605 47.951 30.442 1.00 31.42 92 VAL B C 1
ATOM 1607 O O . VAL B 2 66 ? 5.474 47.375 30.414 1.00 33.90 92 VAL B O 1
ATOM 1611 N N . LYS B 2 67 ? 6.760 49.227 30.064 1.00 33.98 93 LYS B N 1
ATOM 1612 C CA . LYS B 2 67 ? 5.542 50.073 29.612 1.00 31.26 93 LYS B CA 1
ATOM 1613 C C . LYS B 2 67 ? 5.143 49.753 28.159 1.00 33.32 93 LYS B C 1
ATOM 1614 O O . LYS B 2 67 ? 4.091 50.161 27.730 1.00 28.77 93 LYS B O 1
ATOM 1617 N N . LEU B 2 68 ? 5.961 48.965 27.460 1.00 26.34 94 LEU B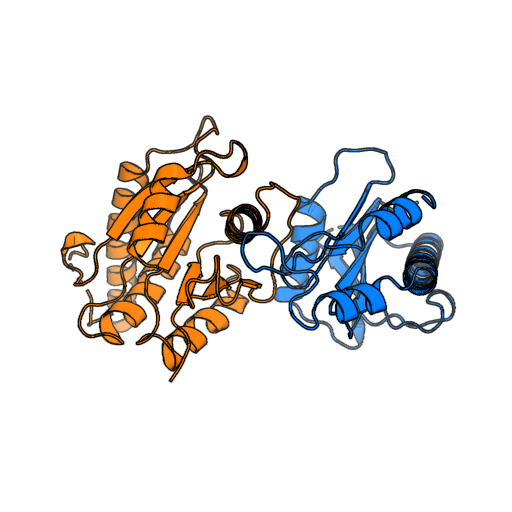 N 1
ATOM 1618 C CA . LEU B 2 68 ? 5.777 48.543 26.018 1.00 28.07 94 LEU B CA 1
ATOM 1619 C C . LEU B 2 68 ? 5.428 46.996 25.843 1.00 26.26 94 LEU B C 1
ATOM 1620 O O . LEU B 2 68 ? 5.326 46.493 24.709 1.00 24.42 94 LEU B O 1
ATOM 1625 N N . ARG B 2 69 ? 5.218 46.281 26.958 1.00 28.92 95 ARG B N 1
ATOM 1626 C CA . ARG B 2 69 ? 4.978 44.781 26.924 1.00 28.82 95 ARG B CA 1
ATOM 1627 C C . ARG B 2 69 ? 3.728 44.422 26.156 1.00 29.36 95 ARG B C 1
ATOM 1628 O O . ARG B 2 69 ? 3.641 43.305 25.602 1.00 28.07 95 ARG B O 1
ATOM 1636 N N . TYR B 2 70 ? 2.770 45.344 26.115 1.00 29.58 96 TYR B N 1
ATOM 1637 C CA . TYR B 2 70 ? 1.518 45.118 25.378 1.00 30.83 96 TYR B CA 1
ATOM 1638 C C . TYR B 2 70 ? 1.698 44.860 23.886 1.00 28.35 96 TYR B C 1
ATOM 1639 O O . TYR B 2 70 ? 0.879 44.218 23.270 1.00 27.68 96 TYR B O 1
ATOM 1648 N N . LYS B 2 71 ? 2.827 45.293 23.310 1.00 25.65 97 LYS B N 1
ATOM 1649 C CA . LYS B 2 71 ? 3.079 45.076 21.869 1.00 23.27 97 LYS B CA 1
ATOM 1650 C C . LYS B 2 71 ? 3.239 43.605 21.600 1.00 25.34 97 LYS B C 1
ATOM 1651 O O . LYS B 2 71 ? 2.638 43.130 20.649 1.00 23.56 97 LYS B O 1
ATOM 1657 N N . LEU B 2 72 ? 4.026 42.915 22.459 1.00 23.30 98 LEU B N 1
ATOM 1658 C CA . LEU B 2 72 ? 4.127 41.461 22.356 1.00 22.25 98 LEU B CA 1
ATOM 1659 C C . LEU B 2 72 ? 2.876 40.676 22.642 1.00 22.91 98 LEU B C 1
ATOM 1660 O O . LEU B 2 72 ? 2.507 39.746 21.878 1.00 24.22 98 LEU B O 1
ATOM 1665 N N . SER B 2 73 ? 2.156 41.068 23.718 1.00 26.13 99 SER B N 1
ATOM 1666 C CA . SER B 2 73 ? 0.835 40.475 24.032 1.00 26.96 99 SER B CA 1
ATOM 1667 C C . SER B 2 73 ? -0.191 40.601 22.916 1.00 29.71 99 SER B C 1
ATOM 1668 O O . SER B 2 73 ? -0.940 39.652 22.599 1.00 30.25 99 SER B O 1
ATOM 1671 N N . ASP B 2 74 ? -0.280 41.773 22.297 1.00 28.49 100 ASP B N 1
ATOM 1672 C CA . ASP B 2 74 ? -1.238 41.985 21.203 1.00 31.83 100 ASP B CA 1
ATOM 1673 C C . ASP B 2 74 ? -0.843 41.068 19.964 1.00 28.45 100 ASP B C 1
ATOM 1674 O O . ASP B 2 74 ? -1.769 40.597 19.209 1.00 31.56 100 ASP B O 1
ATOM 1679 N N . TYR B 2 75 ? 0.437 40.970 19.680 1.00 26.25 101 TYR B N 1
ATOM 1680 C CA . TYR B 2 75 ? 0.943 40.175 18.566 1.00 25.14 101 TYR B CA 1
ATOM 1681 C C . TYR B 2 75 ? 0.597 38.681 18.758 1.00 27.31 101 TYR B C 1
ATOM 1682 O O . TYR B 2 75 ? 0.106 38.045 17.850 1.00 27.12 101 TYR B O 1
ATOM 1691 N N . LEU B 2 76 ? 0.846 38.162 19.933 1.00 27.63 102 LEU B N 1
ATOM 1692 C CA . LEU B 2 76 ? 0.421 36.784 20.284 1.00 30.07 102 LEU B CA 1
ATOM 1693 C C . LEU B 2 76 ? -1.075 36.560 20.231 1.00 34.57 102 LEU B C 1
ATOM 1694 O O . LEU B 2 76 ? -1.553 35.526 19.736 1.00 35.66 102 LEU B O 1
ATOM 1699 N N . LYS B 2 77 ? -1.874 37.534 20.623 1.00 35.73 103 LYS B N 1
ATOM 1700 C CA . LYS B 2 77 ? -3.319 37.311 20.462 1.00 38.33 103 LYS B CA 1
ATOM 1701 C C . LYS B 2 77 ? -3.765 37.197 19.021 1.00 39.72 103 LYS B C 1
ATOM 1702 O O . LYS B 2 77 ? -4.831 36.575 18.738 1.00 42.74 103 LYS B O 1
ATOM 1708 N N . THR B 2 78 ? -3.071 37.884 18.111 1.00 37.81 104 THR B N 1
ATOM 1709 C CA . THR B 2 78 ? -3.483 37.834 16.730 1.00 39.55 104 THR B CA 1
ATOM 1710 C C . THR B 2 78 ? -2.857 36.655 15.960 1.00 35.08 104 THR B C 1
ATOM 1711 O O . THR B 2 78 ? -3.539 36.124 15.052 1.00 39.63 104 THR B O 1
ATOM 1715 N N . ARG B 2 79 ? -1.618 36.249 16.318 1.00 34.36 105 ARG B N 1
ATOM 1716 C CA . ARG B 2 79 ? -0.790 35.418 15.473 1.00 31.06 105 ARG B CA 1
ATOM 1717 C C . ARG B 2 79 ? -0.236 34.132 16.101 1.00 30.04 105 ARG B C 1
ATOM 1718 O O . ARG B 2 79 ? 0.600 33.454 15.457 1.00 26.86 105 ARG B O 1
ATOM 1726 N N . ALA B 2 80 ? -0.558 33.821 17.362 1.00 26.43 106 ALA B N 1
ATOM 1727 C CA . ALA B 2 80 ? 0.109 32.763 18.061 1.00 24.71 106 ALA B CA 1
ATOM 1728 C C . ALA B 2 80 ? 0.112 31.441 17.280 1.00 22.91 106 ALA B C 1
ATOM 1729 O O . ALA B 2 80 ? 1.179 30.739 17.338 1.00 25.28 106 ALA B O 1
ATOM 1731 N N . LYS B 2 81 ? -0.966 31.157 16.507 1.00 27.36 107 LYS B N 1
ATOM 1732 C CA . LYS B 2 81 ? -1.079 29.881 15.752 1.00 25.73 107 LYS B CA 1
ATOM 1733 C C . LYS B 2 81 ? 0.002 29.768 14.595 1.00 27.24 107 LYS B C 1
ATOM 1734 O O . LYS B 2 81 ? 0.245 28.657 14.080 1.00 25.06 107 LYS B O 1
ATOM 1740 N N . PHE B 2 82 ? 0.706 30.889 14.287 1.00 24.00 108 PHE B N 1
ATOM 1741 C CA . PHE B 2 82 ? 1.631 30.907 13.171 1.00 25.13 108 PHE B CA 1
ATOM 1742 C C . PHE B 2 82 ? 3.093 31.098 13.680 1.00 21.41 108 PHE B C 1
ATOM 1743 O O . PHE B 2 82 ? 4.031 31.116 12.893 1.00 25.28 108 PHE B O 1
ATOM 1751 N N . VAL B 2 83 ? 3.243 31.136 14.992 1.00 22.49 109 VAL B N 1
ATOM 1752 C CA . VAL B 2 83 ? 4.561 31.387 15.613 1.00 18.88 109 VAL B CA 1
ATOM 1753 C C . VAL B 2 83 ? 5.320 30.034 15.797 1.00 21.48 109 VAL B C 1
ATOM 1754 O O . VAL B 2 83 ? 4.807 29.170 16.470 1.00 23.75 109 VAL B O 1
ATOM 1758 N N . LYS B 2 84 ? 6.533 29.906 15.225 1.00 20.00 110 LYS B N 1
ATOM 1759 C CA . LYS B 2 84 ? 7.228 28.638 15.236 1.00 20.50 110 LYS B CA 1
ATOM 1760 C C . LYS B 2 84 ? 8.091 28.443 16.470 1.00 19.48 110 LYS B C 1
ATOM 1761 O O . LYS B 2 84 ? 8.446 27.273 16.785 1.00 20.46 110 LYS B O 1
ATOM 1767 N N . GLY B 2 85 ? 8.414 29.516 17.211 1.00 19.35 111 GLY B N 1
ATOM 1768 C CA . GLY B 2 85 ? 9.226 29.424 18.393 1.00 17.66 111 GLY B CA 1
ATOM 1769 C C . GLY B 2 85 ? 9.405 30.830 19.020 1.00 17.58 111 GLY B C 1
ATOM 1770 O O . GLY B 2 85 ? 9.259 31.809 18.307 1.00 13.98 111 GLY B O 1
ATOM 1771 N N . LEU B 2 86 ? 9.755 30.889 20.336 1.00 17.14 112 LEU B N 1
ATOM 1772 C CA . LEU B 2 86 ? 10.009 32.162 20.975 1.00 15.21 112 LEU B CA 1
ATOM 1773 C C . LEU B 2 86 ? 11.400 32.010 21.717 1.00 15.85 112 LEU B C 1
ATOM 1774 O O . LEU B 2 86 ? 11.614 31.018 22.465 1.00 15.70 112 LEU B O 1
ATOM 1779 N N . ILE B 2 87 ? 12.226 32.975 21.520 1.00 14.75 113 ILE B N 1
ATOM 1780 C CA . ILE B 2 87 ? 13.543 33.120 22.196 1.00 14.63 113 ILE B CA 1
ATOM 1781 C C . ILE B 2 87 ? 13.422 34.122 23.328 1.00 18.24 113 ILE B C 1
ATOM 1782 O O . ILE B 2 87 ? 12.988 35.280 23.072 1.00 16.90 113 ILE B O 1
ATOM 1787 N N . PHE B 2 88 ? 13.584 33.707 24.581 1.00 16.73 114 PHE B N 1
ATOM 1788 C CA . PHE B 2 88 ? 13.510 34.528 25.761 1.00 15.09 114 PHE B CA 1
ATOM 1789 C C . PHE B 2 88 ? 14.956 34.797 26.171 1.00 16.75 114 PHE B C 1
ATOM 1790 O O . PHE B 2 88 ? 15.628 33.905 26.720 1.00 15.36 114 PHE B O 1
ATOM 1798 N N . MET B 2 89 ? 15.430 36.027 25.945 1.00 16.04 115 MET B N 1
ATOM 1799 C CA . MET B 2 89 ? 16.856 36.342 26.179 1.00 16.43 115 MET B CA 1
ATOM 1800 C C . MET B 2 89 ? 17.064 36.943 27.562 1.00 17.92 115 MET B C 1
ATOM 1801 O O . MET B 2 89 ? 16.221 37.799 27.978 1.00 16.60 115 MET B O 1
ATOM 1810 N N . VAL B 2 90 ? 18.124 36.536 28.232 1.00 16.60 116 VAL B N 1
ATOM 1811 C CA . VAL B 2 90 ? 18.614 37.129 29.487 1.00 16.40 116 VAL B CA 1
ATOM 1812 C C . VAL B 2 90 ? 20.097 37.479 29.524 1.00 18.98 116 VAL B C 1
ATOM 1813 O O . VAL B 2 90 ? 20.920 36.818 28.823 1.00 15.98 116 VAL B O 1
ATOM 1817 N N . ASP B 2 91 ? 20.440 38.484 30.288 1.00 18.00 117 ASP B N 1
ATOM 1818 C CA . ASP B 2 91 ? 21.893 38.761 30.648 1.00 17.58 117 ASP B CA 1
ATOM 1819 C C . ASP B 2 91 ? 22.276 37.731 31.723 1.00 17.34 117 ASP B C 1
ATOM 1820 O O . ASP B 2 91 ? 21.792 37.761 32.849 1.00 17.36 117 ASP B O 1
ATOM 1825 N N . SER B 2 92 ? 23.232 36.814 31.412 1.00 17.73 118 SER B N 1
ATOM 1826 C CA . SER B 2 92 ? 23.692 35.772 32.295 1.00 19.16 118 SER B CA 1
ATOM 1827 C C . SER B 2 92 ? 24.310 36.252 33.582 1.00 18.64 118 SER B C 1
ATOM 1828 O O . SER B 2 92 ? 24.394 35.445 34.458 1.00 21.97 118 SER B O 1
ATOM 1831 N N . THR B 2 93 ? 24.725 37.523 33.643 1.00 22.08 119 THR B N 1
ATOM 1832 C CA . THR B 2 93 ? 25.432 38.052 34.865 1.00 20.16 119 THR B CA 1
ATOM 1833 C C . THR B 2 93 ? 24.466 38.486 35.957 1.00 21.57 119 THR B C 1
ATOM 1834 O O . THR B 2 93 ? 24.912 38.837 37.016 1.00 22.33 119 THR B O 1
ATOM 1838 N N . VAL B 2 94 ? 23.176 38.481 35.677 1.00 20.28 120 VAL B N 1
ATOM 1839 C CA . VAL B 2 94 ? 22.238 38.955 36.714 1.00 22.92 120 VAL B CA 1
ATOM 1840 C C . VAL B 2 94 ? 22.233 37.973 37.843 1.00 27.54 120 VAL B C 1
ATOM 1841 O O . VAL B 2 94 ? 22.234 36.762 37.591 1.00 27.51 120 VAL B O 1
ATOM 1845 N N . ASP B 2 95 ? 22.153 38.487 39.092 1.00 28.78 121 ASP B N 1
ATOM 1846 C CA . ASP B 2 95 ? 22.156 37.670 40.342 1.00 30.81 121 ASP B CA 1
ATOM 1847 C C . ASP B 2 95 ? 20.887 36.761 40.241 1.00 31.01 121 ASP B C 1
ATOM 1848 O O . ASP B 2 95 ? 19.777 37.278 40.127 1.00 29.98 121 ASP B O 1
ATOM 1853 N N . PRO B 2 96 ? 21.079 35.435 40.277 1.00 31.66 122 PRO B N 1
ATOM 1854 C CA . PRO B 2 96 ? 19.970 34.487 40.203 1.00 31.59 122 PRO B CA 1
ATOM 1855 C C . PRO B 2 96 ? 19.015 34.506 41.419 1.00 30.20 122 PRO B C 1
ATOM 1856 O O . PRO B 2 96 ? 17.889 33.952 41.341 1.00 33.27 122 PRO B O 1
ATOM 1860 N N . LYS B 2 97 ? 19.431 35.124 42.533 1.00 31.03 123 LYS B N 1
ATOM 1861 C CA . LYS B 2 97 ? 18.479 35.478 43.623 1.00 30.64 123 LYS B CA 1
ATOM 1862 C C . LYS B 2 97 ? 17.685 36.808 43.447 1.00 29.66 123 LYS B C 1
ATOM 1863 O O . LYS B 2 97 ? 16.913 37.172 44.322 1.00 31.64 123 LYS B O 1
ATOM 1867 N N . LYS B 2 98 ? 17.873 37.479 42.271 1.00 28.07 124 LYS B N 1
ATOM 1868 C CA . LYS B 2 98 ? 17.148 38.736 41.914 1.00 27.89 124 LYS B CA 1
ATOM 1869 C C . LYS B 2 98 ? 16.406 38.690 40.602 1.00 28.71 124 LYS B C 1
ATOM 1870 O O . LYS B 2 98 ? 16.520 39.574 39.753 1.00 25.92 124 LYS B O 1
ATOM 1876 N N . LEU B 2 99 ? 15.639 37.599 40.416 1.00 26.96 125 LEU B N 1
ATOM 1877 C CA . LEU B 2 99 ? 14.961 37.336 39.172 1.00 26.33 125 LEU B CA 1
ATOM 1878 C C . LEU B 2 99 ? 13.464 37.560 39.180 1.00 26.23 125 LEU B C 1
ATOM 1879 O O . LEU B 2 99 ? 12.762 37.144 38.227 1.00 23.35 125 LEU B O 1
ATOM 1884 N N . THR B 2 100 ? 12.925 38.214 40.203 1.00 25.88 126 THR B N 1
ATOM 1885 C CA . THR B 2 100 ? 11.437 38.385 40.269 1.00 28.08 126 THR B CA 1
ATOM 1886 C C . THR B 2 100 ? 10.807 39.005 38.999 1.00 27.72 126 THR B C 1
ATOM 1887 O O . THR B 2 100 ? 9.898 38.416 38.371 1.00 27.78 126 THR B O 1
ATOM 1891 N N . THR B 2 101 ? 11.278 40.193 38.608 1.00 28.84 127 THR B N 1
ATOM 1892 C CA . THR B 2 101 ? 10.717 40.861 37.401 1.00 27.88 127 THR B CA 1
ATOM 1893 C C . THR B 2 101 ? 10.874 40.023 36.145 1.00 25.47 127 THR B C 1
ATOM 1894 O O . THR B 2 101 ? 10.003 40.055 35.279 1.00 25.52 127 THR B O 1
ATOM 1898 N N . THR B 2 102 ? 11.963 39.264 36.031 1.00 24.81 128 THR B N 1
ATOM 1899 C CA . THR B 2 102 ? 12.188 38.450 34.833 1.00 23.28 128 THR B CA 1
ATOM 1900 C C . THR B 2 102 ? 11.243 37.259 34.827 1.00 21.73 128 THR B C 1
ATOM 1901 O O . THR B 2 102 ? 10.687 36.918 33.765 1.00 21.93 128 THR B O 1
ATOM 1905 N N . ALA B 2 103 ? 11.116 36.587 35.957 1.00 20.84 129 ALA B N 1
ATOM 1906 C CA . ALA B 2 103 ? 10.155 35.516 36.109 1.00 20.68 129 ALA B CA 1
ATOM 1907 C C . ALA B 2 103 ? 8.693 35.963 35.882 1.00 22.15 129 ALA B C 1
ATOM 1908 O O . ALA B 2 103 ? 7.918 35.191 35.267 1.00 23.60 129 ALA B O 1
ATOM 1910 N N . GLU B 2 104 ? 8.276 37.144 36.323 1.00 22.45 130 GLU B N 1
ATOM 1911 C CA . GLU B 2 104 ? 6.909 37.633 36.051 1.00 22.62 130 GLU B CA 1
ATOM 1912 C C . GLU B 2 104 ? 6.692 37.750 34.504 1.00 23.29 130 GLU B C 1
ATOM 1913 O O . GLU B 2 104 ? 5.675 37.389 34.010 1.00 22.62 130 GLU B O 1
ATOM 1919 N N . PHE B 2 105 ? 7.634 38.309 33.792 1.00 20.93 131 PHE B N 1
ATOM 1920 C CA . PHE B 2 105 ? 7.597 38.442 32.308 1.00 21.45 131 PHE B CA 1
ATOM 1921 C C . PHE B 2 105 ? 7.423 37.046 31.715 1.00 21.85 131 PHE B C 1
ATOM 1922 O O . PHE B 2 105 ? 6.520 36.853 30.874 1.00 22.18 131 PHE B O 1
ATOM 1930 N N . LEU B 2 106 ? 8.339 36.107 32.085 1.00 20.96 132 LEU B N 1
ATOM 1931 C CA . LEU B 2 106 ? 8.269 34.766 31.469 1.00 21.16 132 LEU B CA 1
ATOM 1932 C C . LEU B 2 106 ? 6.943 34.029 31.734 1.00 19.74 132 LEU B C 1
ATOM 1933 O O . LEU B 2 106 ? 6.296 33.417 30.802 1.00 19.93 132 LEU B O 1
ATOM 1938 N N . VAL B 2 107 ? 6.394 34.151 32.961 1.00 23.29 133 VAL B N 1
ATOM 1939 C CA . VAL B 2 107 ? 5.166 33.421 33.234 1.00 23.55 133 VAL B CA 1
ATOM 1940 C C . VAL B 2 107 ? 3.927 34.076 32.533 1.00 24.38 133 VAL B C 1
ATOM 1941 O O . VAL B 2 107 ? 3.045 33.374 32.075 1.00 23.01 133 VAL B O 1
ATOM 1945 N N . ASP B 2 108 ? 3.957 35.391 32.395 1.00 23.64 134 ASP B N 1
ATOM 1946 C CA . ASP B 2 108 ? 3.008 36.076 31.592 1.00 21.99 134 ASP B CA 1
ATOM 1947 C C . ASP B 2 108 ? 3.027 35.667 30.084 1.00 21.70 134 ASP B C 1
ATOM 1948 O O . ASP B 2 108 ? 1.893 35.623 29.478 1.00 23.79 134 ASP B O 1
ATOM 1953 N N . ILE B 2 109 ? 4.174 35.429 29.534 1.00 18.76 135 ILE B N 1
ATOM 1954 C CA . ILE B 2 109 ? 4.354 34.907 28.085 1.00 18.53 135 ILE B CA 1
ATOM 1955 C C . ILE B 2 109 ? 3.696 33.479 28.027 1.00 20.72 135 ILE B C 1
ATOM 1956 O O . ILE B 2 109 ? 2.897 33.223 27.154 1.00 19.23 135 ILE B O 1
ATOM 1961 N N . LEU B 2 110 ? 4.104 32.579 29.003 1.00 18.33 136 LEU B N 1
ATOM 1962 C CA . LEU B 2 110 ? 3.720 31.149 28.989 1.00 18.14 136 LEU B CA 1
ATOM 1963 C C . LEU B 2 110 ? 2.214 30.998 29.160 1.00 21.62 136 LEU B C 1
ATOM 1964 O O . LEU B 2 110 ? 1.529 30.091 28.612 1.00 21.30 136 LEU B O 1
ATOM 1969 N N . SER B 2 111 ? 1.670 31.900 29.869 1.00 22.17 137 SER B N 1
ATOM 1970 C CA . SER B 2 111 ? 0.124 31.794 30.061 1.00 22.47 137 SER B CA 1
ATOM 1971 C C . SER B 2 111 ? -0.592 31.914 28.689 1.00 20.94 137 SER B C 1
ATOM 1972 O O . SER B 2 111 ? -1.620 31.297 28.446 1.00 27.42 137 SER B O 1
ATOM 1975 N N . ILE B 2 112 ? -0.061 32.805 27.873 1.00 23.80 138 ILE B N 1
ATOM 1976 C CA . ILE B 2 112 ? -0.570 33.023 26.516 1.00 21.65 138 ILE B CA 1
ATOM 1977 C C . ILE B 2 112 ? -0.164 31.866 25.524 1.00 21.08 138 ILE B C 1
ATOM 1978 O O . ILE B 2 112 ? -1.102 31.326 24.809 1.00 22.51 138 ILE B O 1
ATOM 1983 N N . THR B 2 113 ? 1.101 31.515 25.485 1.00 20.07 139 THR B N 1
ATOM 1984 C CA . THR B 2 113 ? 1.664 30.519 24.471 1.00 18.10 139 THR B CA 1
ATOM 1985 C C . THR B 2 113 ? 1.019 29.128 24.728 1.00 20.69 139 THR B C 1
ATOM 1986 O O . THR B 2 113 ? 0.656 28.497 23.777 1.00 21.20 139 THR B O 1
ATOM 1990 N N . GLU B 2 114 ? 0.802 28.699 25.980 1.00 18.45 140 GLU B N 1
ATOM 1991 C CA . GLU B 2 114 ? 0.343 27.379 26.283 1.00 18.55 140 GLU B CA 1
ATOM 1992 C C . GLU B 2 114 ? -1.162 27.298 26.030 1.00 21.71 140 GLU B C 1
ATOM 1993 O O . GLU B 2 114 ? -1.698 26.216 25.885 1.00 23.27 140 GLU B O 1
ATOM 1999 N N . SER B 2 115 ? -1.832 28.433 26.193 1.00 24.00 141 SER B N 1
ATOM 2000 C CA . SER B 2 115 ? -3.282 28.415 26.045 1.00 24.67 141 SER B CA 1
ATOM 2001 C C . SER B 2 115 ? -3.810 28.765 24.662 1.00 31.00 141 SER B C 1
ATOM 2002 O O . SER B 2 115 ? -4.945 28.526 24.389 1.00 29.31 141 SER B O 1
ATOM 2005 N N . SER B 2 116 ? -2.962 29.373 23.851 1.00 27.59 142 SER B N 1
ATOM 2006 C CA . SER B 2 116 ? -3.457 29.894 22.525 1.00 32.10 142 SER B CA 1
ATOM 2007 C C . SER B 2 116 ? -3.180 28.868 21.409 1.00 33.62 142 SER B C 1
ATOM 2008 O O . SER B 2 116 ? -3.757 28.983 20.300 1.00 36.69 142 SER B O 1
ATOM 2011 N N . CYS B 2 117 ? -2.299 27.841 21.736 1.00 33.20 143 CYS B N 1
ATOM 2012 C CA . CYS B 2 117 ? -2.005 26.719 20.809 1.00 34.83 143 CYS B CA 1
ATOM 2013 C C . CYS B 2 117 ? -2.243 25.312 21.397 1.00 33.76 143 CYS B C 1
ATOM 2014 O O . CYS B 2 117 ? -1.874 25.083 22.568 1.00 30.27 143 CYS B O 1
ATOM 2017 N N . GLU B 2 118 ? -2.702 24.311 20.587 1.00 31.19 144 GLU B N 1
ATOM 2018 C CA . GLU B 2 118 ? -2.753 22.919 21.076 1.00 32.51 144 GLU B CA 1
ATOM 2019 C C . GLU B 2 118 ? -1.504 22.267 21.854 1.00 30.77 144 GLU B C 1
ATOM 2020 O O . GLU B 2 118 ? -1.656 21.548 22.870 1.00 31.01 144 GLU B O 1
ATOM 2026 N N . ASN B 2 119 ? -0.295 22.527 21.285 1.00 29.90 145 ASN B N 1
ATOM 2027 C CA . ASN B 2 119 ? 0.934 21.969 21.831 1.00 30.34 145 ASN B CA 1
ATOM 2028 C C . ASN B 2 119 ? 1.881 23.049 22.354 1.00 26.55 145 ASN B C 1
ATOM 2029 O O . ASN B 2 119 ? 3.089 22.830 22.560 1.00 27.37 145 ASN B O 1
ATOM 2034 N N . GLY B 2 120 ? 1.331 24.241 22.572 1.00 26.07 146 GLY B N 1
ATOM 2035 C CA . GLY B 2 120 ? 2.130 25.343 23.055 1.00 23.42 146 GLY B CA 1
ATOM 2036 C C . GLY B 2 120 ? 3.126 25.845 21.982 1.00 23.55 146 GLY B C 1
ATOM 2037 O O . GLY B 2 120 ? 2.990 25.388 20.781 1.00 26.81 146 GLY B O 1
ATOM 2038 N N . ILE B 2 121 ? 3.959 26.749 22.356 1.00 20.26 147 ILE B N 1
ATOM 2039 C CA . ILE B 2 121 ? 5.100 27.256 21.539 1.00 19.59 147 ILE B CA 1
ATOM 2040 C C . ILE B 2 121 ? 6.425 26.971 22.207 1.00 17.56 147 ILE B C 1
ATOM 2041 O O . ILE B 2 121 ? 6.633 27.328 23.358 1.00 18.93 147 ILE B O 1
ATOM 2046 N N . ASP B 2 122 ? 7.359 26.305 21.480 1.00 18.39 148 ASP B N 1
ATOM 2047 C CA . ASP B 2 122 ? 8.688 26.010 21.993 1.00 17.86 148 ASP B CA 1
ATOM 2048 C C . ASP B 2 122 ? 9.433 27.293 22.389 1.00 17.64 148 ASP B C 1
ATOM 2049 O O . ASP B 2 122 ? 9.455 28.263 21.675 1.00 17.38 148 ASP B O 1
ATOM 2054 N N . ILE B 2 123 ? 10.238 27.206 23.501 1.00 15.71 149 ILE B N 1
ATOM 2055 C CA . ILE B 2 123 ? 10.926 28.300 24.102 1.00 16.57 149 ILE B CA 1
ATOM 2056 C C . ILE B 2 123 ? 12.462 27.941 24.190 1.00 15.96 149 ILE B C 1
ATOM 2057 O O . ILE B 2 123 ? 12.902 26.843 24.679 1.00 18.25 149 ILE B O 1
ATOM 2062 N N . LEU B 2 124 ? 13.271 28.884 23.734 1.00 15.96 150 LEU B N 1
ATOM 2063 C CA . LEU B 2 124 ? 14.744 28.878 23.947 1.00 15.45 150 LEU B CA 1
ATOM 2064 C C . LEU B 2 124 ? 15.013 29.946 24.991 1.00 15.03 150 LEU B C 1
ATOM 2065 O O . LEU B 2 124 ? 14.741 31.124 24.742 1.00 15.28 150 LEU B O 1
ATOM 2070 N N . ILE B 2 125 ? 15.556 29.579 26.157 1.00 16.34 151 ILE B N 1
ATOM 2071 C CA . ILE B 2 125 ? 16.091 30.569 27.124 1.00 14.00 151 ILE B CA 1
ATOM 2072 C C . ILE B 2 125 ? 17.586 30.868 26.756 1.00 15.21 151 ILE B C 1
ATOM 2073 O O . ILE B 2 125 ? 18.471 29.993 26.956 1.00 16.51 151 ILE B O 1
ATOM 2078 N N . ALA B 2 126 ? 17.807 31.989 26.055 1.00 14.80 152 ALA B N 1
ATOM 2079 C CA . ALA B 2 126 ? 19.116 32.366 25.479 1.00 15.63 152 ALA B CA 1
ATOM 2080 C C . ALA B 2 126 ? 19.908 33.162 26.516 1.00 16.81 152 ALA B C 1
ATOM 2081 O O . ALA B 2 126 ? 19.601 34.268 26.763 1.00 15.79 152 ALA B O 1
ATOM 2083 N N . CYS B 2 127 ? 20.882 32.523 27.120 1.00 16.43 153 CYS B N 1
ATOM 2084 C CA . CYS B 2 127 ? 21.649 33.070 28.227 1.00 17.60 153 CYS B CA 1
ATOM 2085 C C . CYS B 2 127 ? 22.891 33.772 27.668 1.00 17.83 153 CYS B C 1
ATOM 2086 O O . CYS B 2 127 ? 23.960 33.150 27.460 1.00 18.17 153 CYS B O 1
ATOM 2089 N N . ASN B 2 128 ? 22.734 35.085 27.377 1.00 16.92 154 ASN B N 1
ATOM 2090 C CA . ASN B 2 128 ? 23.789 35.880 26.687 1.00 16.33 154 ASN B CA 1
ATOM 2091 C C . ASN B 2 128 ? 24.878 36.450 27.620 1.00 18.98 154 ASN B C 1
ATOM 2092 O O . ASN B 2 128 ? 24.855 36.298 28.840 1.00 19.41 154 ASN B O 1
ATOM 2097 N N . LYS B 2 129 ? 25.955 36.896 26.966 1.00 17.15 155 LYS B N 1
ATOM 2098 C CA . LYS B 2 129 ? 27.099 37.503 27.658 1.00 17.49 155 LYS B CA 1
ATOM 2099 C C . LYS B 2 129 ? 28.018 36.461 28.369 1.00 19.42 155 LYS B C 1
ATOM 2100 O O . LYS B 2 129 ? 28.641 36.735 29.405 1.00 20.72 155 LYS B O 1
ATOM 2106 N N . SER B 2 130 ? 28.083 35.275 27.785 1.00 18.16 156 SER B N 1
ATOM 2107 C CA . SER B 2 130 ? 28.790 34.104 28.370 1.00 19.73 156 SER B CA 1
ATOM 2108 C C . SER B 2 130 ? 30.306 34.328 28.635 1.00 20.90 156 SER B C 1
ATOM 2109 O O . SER B 2 130 ? 30.933 33.584 29.395 1.00 22.43 156 SER B O 1
ATOM 2112 N N . GLU B 2 131 ? 30.867 35.288 27.949 1.00 21.29 157 GLU B N 1
ATOM 2113 C CA . GLU B 2 131 ? 32.347 35.588 28.057 1.00 22.76 157 GLU B CA 1
ATOM 2114 C C . GLU B 2 131 ? 32.627 36.374 29.319 1.00 22.54 157 GLU B C 1
ATOM 2115 O O . GLU B 2 131 ? 33.849 36.423 29.758 1.00 27.77 157 GLU B O 1
ATOM 2121 N N . LEU B 2 132 ? 31.630 36.977 29.987 1.00 21.80 158 LEU B N 1
ATOM 2122 C CA . LEU B 2 132 ? 31.870 37.776 31.177 1.00 23.13 158 LEU B CA 1
ATOM 2123 C C . LEU B 2 132 ? 32.152 36.899 32.400 1.00 23.71 158 LEU B C 1
ATOM 2124 O O . LEU B 2 132 ? 31.619 35.814 32.507 1.00 21.32 158 LEU B O 1
ATOM 2129 N N . PHE B 2 133 ? 33.108 37.356 33.253 1.00 26.34 159 PHE B N 1
ATOM 2130 C CA . PHE B 2 133 ? 33.565 36.613 34.459 1.00 29.36 159 PHE B CA 1
ATOM 2131 C C . PHE B 2 133 ? 32.459 36.082 35.365 1.00 30.91 159 PHE B C 1
ATOM 2132 O O . PHE B 2 133 ? 32.606 34.939 35.898 1.00 32.21 159 PHE B O 1
ATOM 2140 N N . THR B 2 134 ? 31.390 36.961 35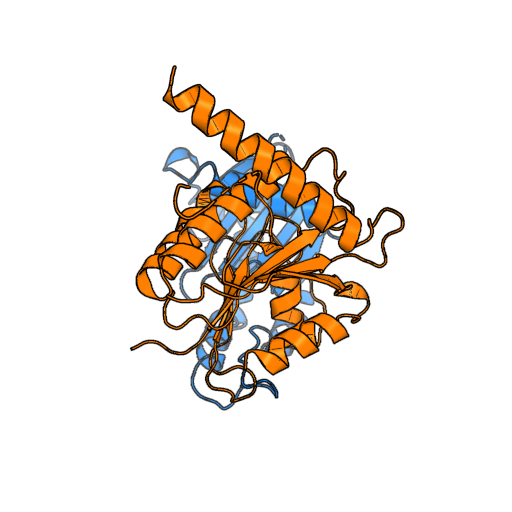.535 1.00 24.97 160 THR B N 1
ATOM 2141 C CA . THR B 2 134 ? 30.324 36.676 36.483 1.00 28.69 160 THR B CA 1
ATOM 2142 C C . THR B 2 134 ? 29.116 36.087 35.734 1.00 22.56 160 THR B C 1
ATOM 2143 O O . THR B 2 134 ? 27.972 35.976 36.310 1.00 25.27 160 THR B O 1
ATOM 2147 N N . ALA B 2 135 ? 29.268 35.656 34.491 1.00 24.35 161 ALA B N 1
ATOM 2148 C CA . ALA B 2 135 ? 28.163 34.903 33.830 1.00 19.20 161 ALA B CA 1
ATOM 2149 C C . ALA B 2 135 ? 27.819 33.634 34.548 1.00 22.34 161 ALA B C 1
ATOM 2150 O O . ALA B 2 135 ? 28.757 32.836 34.889 1.00 25.75 161 ALA B O 1
ATOM 2152 N N . ARG B 2 136 ? 26.537 33.403 34.884 1.00 23.13 162 ARG B N 1
ATOM 2153 C CA . ARG B 2 136 ? 26.153 32.153 35.529 1.00 24.24 162 ARG B CA 1
ATOM 2154 C C . ARG B 2 136 ? 25.811 31.012 34.531 1.00 23.07 162 ARG B C 1
ATOM 2155 O O . ARG B 2 136 ? 25.339 31.280 33.363 1.00 22.43 162 ARG B O 1
ATOM 2163 N N . PRO B 2 137 ? 26.003 29.746 34.929 1.00 23.28 163 PRO B N 1
ATOM 2164 C CA . PRO B 2 137 ? 25.711 28.640 33.993 1.00 25.46 163 PRO B CA 1
ATOM 2165 C C . PRO B 2 137 ? 24.184 28.578 33.578 1.00 23.59 163 PRO B C 1
ATOM 2166 O O . PRO B 2 137 ? 23.294 28.911 34.411 1.00 24.74 163 PRO B O 1
ATOM 2170 N N . PRO B 2 138 ? 23.880 28.228 32.320 1.00 22.22 164 PRO B N 1
ATOM 2171 C CA . PRO B 2 138 ? 22.483 28.217 31.815 1.00 20.21 164 PRO B CA 1
ATOM 2172 C C . PRO B 2 138 ? 21.542 27.284 32.592 1.00 23.11 164 PRO B C 1
ATOM 2173 O O . PRO B 2 138 ? 20.374 27.657 32.786 1.00 21.64 164 PRO B O 1
ATOM 2177 N N . SER B 2 139 ? 22.020 26.110 33.048 1.00 24.87 165 SER B N 1
ATOM 2178 C CA . SER B 2 139 ? 21.177 25.195 33.835 1.00 25.90 165 SER B CA 1
ATOM 2179 C C . SER B 2 139 ? 20.829 25.830 35.216 1.00 25.22 165 SER B C 1
ATOM 2180 O O . SER B 2 139 ? 19.693 25.715 35.664 1.00 27.21 165 SER B O 1
ATOM 2183 N N . LYS B 2 140 ? 21.726 26.609 35.810 1.00 26.80 166 LYS B N 1
ATOM 2184 C CA . LYS B 2 140 ? 21.461 27.351 37.079 1.00 26.11 166 LYS B CA 1
ATOM 2185 C C . LYS B 2 140 ? 20.459 28.499 36.899 1.00 26.28 166 LYS B C 1
ATOM 2186 O O . LYS B 2 140 ? 19.568 28.710 37.773 1.00 24.79 166 LYS B O 1
ATOM 2192 N N . ILE B 2 141 ? 20.584 29.223 35.790 1.00 20.99 167 ILE B N 1
ATOM 2193 C CA . ILE B 2 141 ? 19.584 30.269 35.458 1.00 22.21 167 ILE B CA 1
ATOM 2194 C C . ILE B 2 141 ? 18.237 29.635 35.288 1.00 21.29 167 ILE B C 1
ATOM 2195 O O . ILE B 2 141 ? 17.225 30.190 35.787 1.00 22.48 167 ILE B O 1
ATOM 2200 N N . LYS B 2 142 ? 18.118 28.563 34.518 1.00 21.53 168 LYS B N 1
ATOM 2201 C CA . LYS B 2 142 ? 16.810 27.931 34.257 1.00 21.35 168 LYS B CA 1
ATOM 2202 C C . LYS B 2 142 ? 16.185 27.454 35.557 1.00 22.66 168 LYS B C 1
ATOM 2203 O O . LYS B 2 142 ? 14.952 27.648 35.773 1.00 22.61 168 LYS B O 1
ATOM 2209 N N . ASP B 2 143 ? 17.005 26.844 36.413 1.00 22.23 169 ASP B N 1
ATOM 2210 C CA . ASP B 2 143 ? 16.488 26.295 37.684 1.00 25.37 169 ASP B CA 1
ATOM 2211 C C . ASP B 2 143 ? 16.028 27.435 38.573 1.00 24.96 169 ASP B C 1
ATOM 2212 O O . ASP B 2 143 ? 14.996 27.299 39.281 1.00 25.28 169 ASP B O 1
ATOM 2217 N N . ALA B 2 144 ? 16.760 28.548 38.593 1.00 24.06 170 ALA B N 1
ATOM 2218 C CA . ALA B 2 144 ? 16.369 29.713 39.357 1.00 24.86 170 ALA B CA 1
ATOM 2219 C C . ALA B 2 144 ? 15.038 30.370 38.874 1.00 24.96 170 ALA B C 1
ATOM 2220 O O . ALA B 2 144 ? 14.188 30.797 39.661 1.00 27.77 170 ALA B O 1
ATOM 2222 N N . LEU B 2 145 ? 14.900 30.487 37.557 1.00 22.68 171 LEU B N 1
ATOM 2223 C CA . LEU B 2 145 ? 13.665 31.041 36.981 1.00 20.46 171 LEU B CA 1
ATOM 2224 C C . LEU B 2 145 ? 12.461 30.152 37.394 1.00 22.70 171 LEU B C 1
ATOM 2225 O O . LEU B 2 145 ? 11.351 30.678 37.659 1.00 23.55 171 LEU B O 1
ATOM 2230 N N . GLU B 2 146 ? 12.621 28.833 37.326 1.00 23.37 172 GLU B N 1
ATOM 2231 C CA . GLU B 2 146 ? 11.530 27.853 37.614 1.00 22.92 172 GLU B CA 1
ATOM 2232 C C . GLU B 2 146 ? 11.087 28.035 39.069 1.00 26.26 172 GLU B C 1
ATOM 2233 O O . GLU B 2 146 ? 9.896 28.158 39.357 1.00 24.04 172 GLU B O 1
ATOM 2239 N N . SER B 2 147 ? 12.046 28.084 39.963 1.00 26.25 173 SER B N 1
ATOM 2240 C CA . SER B 2 147 ? 11.778 28.346 41.396 1.00 28.27 173 SER B CA 1
ATOM 2241 C C . SER B 2 147 ? 11.063 29.683 41.637 1.00 26.29 173 SER B C 1
ATOM 2242 O O . SER B 2 147 ? 10.126 29.748 42.464 1.00 29.08 173 SER B O 1
ATOM 2245 N N . GLU B 2 148 ? 11.516 30.743 40.980 1.00 23.83 174 GLU B N 1
ATOM 2246 C CA . GLU B 2 148 ? 10.936 32.044 41.189 1.00 24.88 174 GLU B CA 1
ATOM 2247 C C . GLU B 2 148 ? 9.524 32.060 40.554 1.00 23.85 174 GLU B C 1
ATOM 2248 O O . GLU B 2 148 ? 8.655 32.736 41.086 1.00 25.70 174 GLU B O 1
ATOM 2254 N N . ILE B 2 149 ? 9.281 31.384 39.425 1.00 24.39 175 ILE B N 1
ATOM 2255 C CA . ILE B 2 149 ? 7.936 31.374 38.855 1.00 25.32 175 ILE B CA 1
ATOM 2256 C C . ILE B 2 149 ? 6.961 30.718 39.849 1.00 25.77 175 ILE B C 1
ATOM 2257 O O . ILE B 2 149 ? 5.825 31.192 39.982 1.00 25.48 175 ILE B O 1
ATOM 2262 N N . GLN B 2 150 ? 7.384 29.654 40.523 1.00 26.13 176 GLN B N 1
ATOM 2263 C CA . GLN B 2 150 ? 6.471 29.063 41.568 1.00 27.75 176 GLN B CA 1
ATOM 2264 C C . GLN B 2 150 ? 6.111 30.107 42.648 1.00 29.17 176 GLN B C 1
ATOM 2265 O O . GLN B 2 150 ? 4.938 30.254 43.001 1.00 29.14 176 GLN B O 1
ATOM 2271 N N . LYS B 2 151 ? 7.087 30.863 43.149 1.00 29.29 177 LYS B N 1
ATOM 2272 C CA . LYS B 2 151 ? 6.822 31.959 44.089 1.00 29.15 177 LYS B CA 1
ATOM 2273 C C . LYS B 2 151 ? 5.929 33.069 43.577 1.00 29.11 177 LYS B C 1
ATOM 2274 O O . LYS B 2 151 ? 5.055 33.597 44.329 1.00 31.64 177 LYS B O 1
ATOM 2280 N N . VAL B 2 152 ? 6.025 33.405 42.269 1.00 27.85 178 VAL B N 1
ATOM 2281 C CA . VAL B 2 152 ? 5.154 34.428 41.708 1.00 27.25 178 VAL B CA 1
ATOM 2282 C C . VAL B 2 152 ? 3.716 33.977 41.663 1.00 28.31 178 VAL B C 1
ATOM 2283 O O . VAL B 2 152 ? 2.800 34.752 41.981 1.00 31.02 178 VAL B O 1
ATOM 2287 N N . ILE B 2 153 ? 3.516 32.713 41.272 1.00 28.19 179 ILE B N 1
ATOM 2288 C CA . ILE B 2 153 ? 2.161 32.145 41.209 1.00 28.37 179 ILE B CA 1
ATOM 2289 C C . ILE B 2 153 ? 1.491 32.069 42.610 1.00 31.69 179 ILE B C 1
ATOM 2290 O O . ILE B 2 153 ? 0.332 32.365 42.739 1.00 32.51 179 ILE B O 1
ATOM 2295 N N . GLU B 2 154 ? 2.274 31.702 43.620 1.00 31.97 180 GLU B N 1
ATOM 2296 C CA . GLU B 2 154 ? 1.739 31.626 45.013 1.00 34.71 180 GLU B CA 1
ATOM 2297 C C . GLU B 2 154 ? 1.387 33.010 45.497 1.00 36.31 180 GLU B C 1
ATOM 2298 O O . GLU B 2 154 ? 0.363 33.156 46.198 1.00 38.90 180 GLU B O 1
ATOM 2301 N N . ARG B 2 155 ? 2.215 34.015 45.199 1.00 36.05 181 ARG B N 1
ATOM 2302 C CA . ARG B 2 155 ? 1.956 35.394 45.650 1.00 39.22 181 ARG B CA 1
ATOM 2303 C C . ARG B 2 155 ? 0.635 35.879 45.000 1.00 40.02 181 ARG B C 1
ATOM 2304 O O . ARG B 2 155 ? -0.219 36.484 45.644 1.00 42.63 181 ARG B O 1
ATOM 2312 N N . ARG B 2 156 ? 0.451 35.579 43.727 1.00 39.53 182 ARG B N 1
ATOM 2313 C CA . ARG B 2 156 ? -0.710 36.081 43.007 1.00 41.92 182 ARG B CA 1
ATOM 2314 C C . ARG B 2 156 ? -1.965 35.359 43.513 1.00 43.67 182 ARG B C 1
ATOM 2315 O O . ARG B 2 156 ? -3.057 35.940 43.529 1.00 46.59 182 ARG B O 1
ATOM 2323 N N . LYS B 2 157 ? -1.831 34.087 43.891 1.00 44.42 183 LYS B N 1
ATOM 2324 C CA . LYS B 2 157 ? -2.981 33.338 44.442 1.00 48.14 183 LYS B CA 1
ATOM 2325 C C . LYS B 2 157 ? -3.397 33.867 45.811 1.00 51.41 183 LYS B C 1
ATOM 2326 O O . LYS B 2 157 ? -4.613 33.961 46.110 1.00 52.39 183 LYS B O 1
ATOM 2329 N N . LYS B 2 158 ? -2.425 34.231 46.646 1.00 52.54 184 LYS B N 1
ATOM 2330 C CA . LYS B 2 158 ? -2.720 34.671 48.014 1.00 57.40 184 LYS B CA 1
ATOM 2331 C C . LYS B 2 158 ? -3.359 36.066 47.977 1.00 60.89 184 LYS B C 1
ATOM 2332 O O . LYS B 2 158 ? -4.255 36.368 48.759 1.00 64.08 184 LYS B O 1
ATOM 2335 N N . SER B 2 159 ? -2.905 36.908 47.051 1.00 62.38 185 SER B N 1
ATOM 2336 C CA . SER B 2 159 ? -3.490 38.230 46.881 1.00 66.43 185 SER B CA 1
ATOM 2337 C C . SER B 2 159 ? -4.955 38.178 46.415 1.00 69.83 185 SER B C 1
ATOM 2338 O O . SER B 2 159 ? -5.776 39.018 46.813 1.00 72.41 185 SER B O 1
ATOM 2341 N N . LEU B 2 160 ? -5.277 37.188 45.584 1.00 70.87 186 LEU B N 1
ATOM 2342 C CA . LEU B 2 160 ? -6.614 37.059 44.998 1.00 74.41 186 LEU B CA 1
ATOM 2343 C C . LEU B 2 160 ? -7.651 36.620 46.021 1.00 78.48 186 LEU B C 1
ATOM 2344 O O . LEU B 2 160 ? -8.821 36.960 45.896 1.00 81.32 186 LEU B O 1
ATOM 2349 N N . ASN B 2 161 ? -7.215 35.846 47.012 1.00 80.31 187 ASN B N 1
ATOM 2350 C CA . ASN B 2 161 ? -8.054 35.475 48.151 1.00 84.57 187 ASN B CA 1
ATOM 2351 C C . ASN B 2 161 ? -8.296 36.647 49.105 1.00 88.61 187 ASN B C 1
ATOM 2352 O O . ASN B 2 161 ? -9.372 36.755 49.682 1.00 91.20 187 ASN B O 1
ATOM 2357 N N . GLU B 2 162 ? -7.296 37.515 49.268 1.00 47.98 188 GLU B N 1
ATOM 2358 C CA . GLU B 2 162 ? -7.438 38.710 50.110 1.00 48.98 188 GLU B CA 1
ATOM 2359 C C . GLU B 2 162 ? -8.517 39.641 49.531 1.00 50.08 188 GLU B C 1
ATOM 2360 O O . GLU B 2 162 ? -8.217 40.732 49.010 1.00 51.82 188 GLU B O 1
ATOM 2362 N N . LEU B 2 177 ? -3.543 32.021 35.126 1.00 57.45 203 LEU B N 1
ATOM 2363 C CA . LEU B 2 177 ? -2.469 31.023 35.206 1.00 57.37 203 LEU B CA 1
ATOM 2364 C C . LEU B 2 177 ? -2.972 29.580 35.409 1.00 56.56 203 LEU B C 1
ATOM 2365 O O . LEU B 2 177 ? -2.174 28.712 35.785 1.00 58.00 203 LEU B O 1
ATOM 2370 N N . ASP B 2 178 ? -4.267 29.320 35.168 1.00 55.39 204 ASP B N 1
ATOM 2371 C CA . ASP B 2 178 ? -4.835 27.974 35.384 1.00 53.93 204 ASP B CA 1
ATOM 2372 C C . ASP B 2 178 ? -4.361 26.979 34.309 1.00 52.31 204 ASP B C 1
ATOM 2373 O O . ASP B 2 178 ? -4.236 25.780 34.587 1.00 52.93 204 ASP B O 1
ATOM 2375 N N . VAL B 2 179 ? -4.024 27.489 33.114 1.00 50.29 205 VAL B N 1
ATOM 2376 C CA . VAL B 2 179 ? -3.368 26.691 32.073 1.00 48.38 205 VAL B CA 1
ATOM 2377 C C . VAL B 2 179 ? -2.017 26.131 32.592 1.00 49.09 205 VAL B C 1
ATOM 2378 O O . VAL B 2 179 ? -1.520 25.115 32.066 1.00 49.77 205 VAL B O 1
ATOM 2382 N N . LEU B 2 180 ? -1.420 26.802 33.600 1.00 48.63 206 LEU B N 1
ATOM 2383 C CA . LEU B 2 180 ? -0.245 26.286 34.337 1.00 47.77 206 LEU B CA 1
ATOM 2384 C C . LEU B 2 180 ? -0.653 25.959 35.780 1.00 47.77 206 LEU B C 1
ATOM 2385 O O . LEU B 2 180 ? 0.168 25.502 36.595 1.00 46.97 206 LEU B O 1
ATOM 2390 N N . GLY B 2 185 ? 3.990 21.704 42.117 1.00 35.14 211 GLY B N 1
ATOM 2391 C CA . GLY B 2 185 ? 4.224 23.124 41.832 1.00 33.90 211 GLY B CA 1
ATOM 2392 C C . GLY B 2 185 ? 4.503 23.379 40.336 1.00 31.86 211 GLY B C 1
ATOM 2393 O O . GLY B 2 185 ? 4.368 22.476 39.496 1.00 34.58 211 GLY B O 1
ATOM 2394 N N . PHE B 2 186 ? 4.985 24.573 40.002 1.00 44.81 212 PHE B N 1
ATOM 2395 C CA . PHE B 2 186 ? 5.371 24.862 38.611 1.00 38.51 212 PHE B CA 1
ATOM 2396 C C . PHE B 2 186 ? 6.665 24.139 38.228 1.00 34.86 212 PHE B C 1
ATOM 2397 O O . PHE B 2 186 ? 7.695 24.258 38.926 1.00 35.87 212 PHE B O 1
ATOM 2405 N N . LYS B 2 187 ? 6.650 23.460 37.070 1.00 33.00 213 LYS B N 1
ATOM 2406 C CA . LYS B 2 187 ? 7.844 22.889 36.471 1.00 29.81 213 LYS B CA 1
ATOM 2407 C C . LYS B 2 187 ? 7.862 23.051 34.940 1.00 27.57 213 LYS B C 1
ATOM 2408 O O . LYS B 2 187 ? 6.870 22.771 34.307 1.00 25.23 213 LYS B O 1
ATOM 2414 N N . PHE B 2 188 ? 8.986 23.466 34.350 1.00 24.80 214 PHE B N 1
ATOM 2415 C CA . PHE B 2 188 ? 9.072 23.648 32.891 1.00 22.90 214 PHE B CA 1
ATOM 2416 C C . PHE B 2 188 ? 8.747 22.297 32.192 1.00 23.70 214 PHE B C 1
ATOM 2417 O O . PHE B 2 188 ? 8.156 22.274 31.106 1.00 21.58 214 PHE B O 1
ATOM 2425 N N . ALA B 2 189 ? 9.173 21.166 32.781 1.00 25.70 215 ALA B N 1
ATOM 2426 C CA . ALA B 2 189 ? 8.938 19.885 32.133 1.00 28.24 215 ALA B CA 1
ATOM 2427 C C . ALA B 2 189 ? 7.477 19.518 31.957 1.00 28.67 215 ALA B C 1
ATOM 2428 O O . ALA B 2 189 ? 7.135 18.658 31.111 1.00 31.39 215 ALA B O 1
ATOM 2430 N N . ASN B 2 190 ? 6.594 20.070 32.770 1.00 28.89 216 ASN B N 1
ATOM 2431 C CA . ASN B 2 190 ? 5.187 19.710 32.710 1.00 30.43 216 ASN B CA 1
ATOM 2432 C C . ASN B 2 190 ? 4.352 20.509 31.661 1.00 28.08 216 ASN B C 1
ATOM 2433 O O . ASN B 2 190 ? 3.183 20.231 31.439 1.00 28.42 216 ASN B O 1
ATOM 2438 N N . LEU B 2 191 ? 4.963 21.482 31.046 1.00 23.73 217 LEU B N 1
ATOM 2439 C CA . LEU B 2 191 ? 4.407 22.266 29.912 1.00 23.39 217 LEU B CA 1
ATOM 2440 C C . LEU B 2 191 ? 4.303 21.388 28.677 1.00 24.01 217 LEU B C 1
ATOM 2441 O O . LEU B 2 191 ? 5.024 20.352 28.569 1.00 24.30 217 LEU B O 1
ATOM 2446 N N . GLU B 2 192 ? 3.351 21.678 27.783 1.00 23.63 218 GLU B N 1
ATOM 2447 C CA . GLU B 2 192 ? 3.234 20.941 26.531 1.00 25.03 218 GLU B CA 1
ATOM 2448 C C . GLU B 2 192 ? 4.396 21.252 25.589 1.00 23.33 218 GLU B C 1
ATOM 2449 O O . GLU B 2 192 ? 4.876 20.323 24.900 1.00 25.36 218 GLU B O 1
ATOM 2455 N N . ALA B 2 193 ? 4.808 22.503 25.495 1.00 21.16 219 ALA B N 1
ATOM 2456 C CA . ALA B 2 193 ? 5.966 22.904 24.640 1.00 21.12 219 ALA B CA 1
ATOM 2457 C C . ALA B 2 193 ? 7.291 22.481 25.320 1.00 20.43 219 ALA B C 1
ATOM 2458 O O . ALA B 2 193 ? 7.387 22.281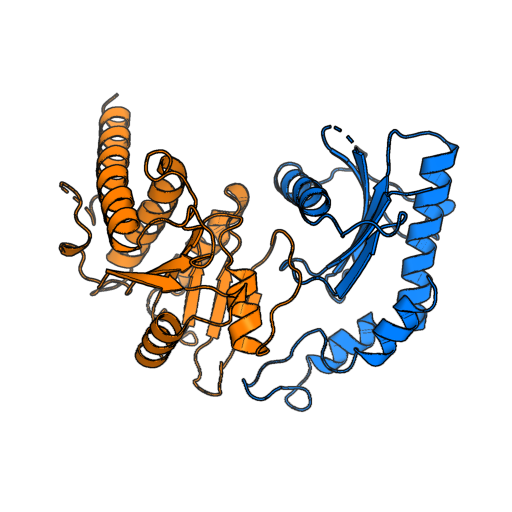 26.553 1.00 21.97 219 ALA B O 1
ATOM 2460 N N . SER B 2 194 ? 8.314 22.322 24.505 1.00 22.17 220 SER B N 1
ATOM 2461 C CA . SER B 2 194 ? 9.685 22.169 25.026 1.00 21.37 220 SER B CA 1
ATOM 2462 C C . SER B 2 194 ? 10.361 23.459 25.469 1.00 20.00 220 SER B C 1
ATOM 2463 O O . SER B 2 194 ? 10.168 24.505 24.828 1.00 20.72 220 SER B O 1
ATOM 2466 N N . VAL B 2 195 ? 11.159 23.402 26.530 1.00 19.97 221 VAL B N 1
ATOM 2467 C CA . VAL B 2 195 ? 11.900 24.570 27.037 1.00 18.25 221 VAL B CA 1
ATOM 2468 C C . VAL B 2 195 ? 13.390 24.206 27.242 1.00 19.60 221 VAL B C 1
ATOM 2469 O O . VAL B 2 195 ? 13.675 23.304 28.020 1.00 20.23 221 VAL B O 1
ATOM 2473 N N . VAL B 2 196 ? 14.274 24.797 26.479 1.00 17.96 222 VAL B N 1
ATOM 2474 C CA . VAL B 2 196 ? 15.750 24.538 26.549 1.00 17.42 222 VAL B CA 1
ATOM 2475 C C . VAL B 2 196 ? 16.492 25.829 26.869 1.00 19.40 222 VAL B C 1
ATOM 2476 O O . VAL B 2 196 ? 16.124 26.904 26.419 1.00 18.92 222 VAL B O 1
ATOM 2480 N N . ALA B 2 197 ? 17.586 25.662 27.639 1.00 17.98 223 ALA B N 1
ATOM 2481 C CA . ALA B 2 197 ? 18.424 26.794 28.012 1.00 17.38 223 ALA B CA 1
ATOM 2482 C C . ALA B 2 197 ? 19.861 26.518 27.501 1.00 19.22 223 ALA B C 1
ATOM 2483 O O . ALA B 2 197 ? 20.443 25.508 27.871 1.00 21.29 223 ALA B O 1
ATOM 2485 N N . PHE B 2 198 ? 20.366 27.474 26.720 1.00 18.14 224 PHE B N 1
ATOM 2486 C CA . PHE B 2 198 ? 21.781 27.439 26.204 1.00 20.22 224 PHE B CA 1
ATOM 2487 C C . PHE B 2 198 ? 22.540 28.781 26.371 1.00 18.34 224 PHE B C 1
ATOM 2488 O O . PHE B 2 198 ? 21.941 29.858 26.170 1.00 18.51 224 PHE B O 1
ATOM 2496 N N . GLU B 2 199 ? 23.836 28.722 26.685 1.00 20.46 225 GLU B N 1
ATOM 2497 C CA . GLU B 2 199 ? 24.658 29.931 26.737 1.00 21.12 225 GLU B CA 1
ATOM 2498 C C . GLU B 2 199 ? 24.973 30.418 25.304 1.00 20.17 225 GLU B C 1
ATOM 2499 O O . GLU B 2 199 ? 24.941 29.651 24.359 1.00 19.49 225 GLU B O 1
ATOM 2505 N N . GLY B 2 200 ? 25.415 31.682 25.229 1.00 19.08 226 GLY B N 1
ATOM 2506 C CA . GLY B 2 200 ? 25.849 32.310 23.975 1.00 19.46 226 GLY B CA 1
ATOM 2507 C C . GLY B 2 200 ? 26.648 33.610 24.355 1.00 20.13 226 GLY B C 1
ATOM 2508 O O . GLY B 2 200 ? 26.456 34.224 25.381 1.00 19.05 226 GLY B O 1
ATOM 2509 N N . SER B 2 201 ? 27.368 34.072 23.341 1.00 19.14 227 SER B N 1
ATOM 2510 C CA . SER B 2 201 ? 28.006 35.402 23.362 1.00 20.77 227 SER B CA 1
ATOM 2511 C C . SER B 2 201 ? 27.930 36.062 22.022 1.00 21.13 227 SER B C 1
ATOM 2512 O O . SER B 2 201 ? 28.654 35.704 21.076 1.00 21.11 227 SER B O 1
ATOM 2515 N N . ILE B 2 202 ? 27.105 37.084 21.895 1.00 19.06 228 ILE B N 1
ATOM 2516 C CA . ILE B 2 202 ? 27.015 37.872 20.664 1.00 19.89 228 ILE B CA 1
ATOM 2517 C C . ILE B 2 202 ? 28.348 38.572 20.365 1.00 21.27 228 ILE B C 1
ATOM 2518 O O . ILE B 2 202 ? 28.857 38.478 19.238 1.00 20.43 228 ILE B O 1
ATOM 2523 N N . ASN B 2 203 ? 28.977 39.229 21.374 1.00 20.49 229 ASN B N 1
ATOM 2524 C CA . ASN B 2 203 ? 30.223 39.956 21.183 1.00 20.89 229 ASN B CA 1
ATOM 2525 C C . ASN B 2 203 ? 31.415 39.086 20.663 1.00 20.16 229 ASN B C 1
ATOM 2526 O O . ASN B 2 203 ? 32.211 39.558 19.874 1.00 22.76 229 ASN B O 1
ATOM 2531 N N . LYS B 2 204 ? 31.452 37.826 21.080 1.00 20.21 230 LYS B N 1
ATOM 2532 C CA . LYS B 2 204 ? 32.462 36.865 20.619 1.00 21.24 230 LYS B CA 1
ATOM 2533 C C . LYS B 2 204 ? 32.009 35.999 19.423 1.00 22.93 230 LYS B C 1
ATOM 2534 O O . LYS B 2 204 ? 32.657 35.024 19.011 1.00 25.08 230 LYS B O 1
ATOM 2540 N N . ARG B 2 205 ? 30.797 36.316 18.885 1.00 22.57 231 ARG B N 1
ATOM 2541 C CA . ARG B 2 205 ? 30.316 35.550 17.761 1.00 23.32 231 ARG B CA 1
ATOM 2542 C C . ARG B 2 205 ? 30.314 34.031 18.027 1.00 23.33 231 ARG B C 1
ATOM 2543 O O . ARG B 2 205 ? 30.684 33.218 17.125 1.00 28.11 231 ARG B O 1
ATOM 2551 N N . LYS B 2 206 ? 29.782 33.669 19.229 1.00 22.14 232 LYS B N 1
ATOM 2552 C CA . LYS B 2 206 ? 29.719 32.296 19.730 1.00 21.92 232 LYS B CA 1
ATOM 2553 C C . LYS B 2 206 ? 28.230 31.989 20.095 1.00 22.32 232 LYS B C 1
ATOM 2554 O O . LYS B 2 206 ? 27.897 31.989 21.280 1.00 21.13 232 LYS B O 1
ATOM 2560 N N . ILE B 2 207 ? 27.478 31.637 19.063 1.00 20.69 233 ILE B N 1
ATOM 2561 C CA . ILE B 2 207 ? 26.018 31.450 19.310 1.00 20.39 233 ILE B CA 1
ATOM 2562 C C . ILE B 2 207 ? 25.521 30.158 18.574 1.00 22.53 233 ILE B C 1
ATOM 2563 O O . ILE B 2 207 ? 24.470 30.126 18.047 1.00 25.83 233 ILE B O 1
ATOM 2568 N N . SER B 2 208 ? 26.530 29.198 18.323 1.00 26.09 234 SER B N 1
ATOM 2569 C CA . SER B 2 208 ? 26.178 28.030 17.488 1.00 26.54 234 SER B CA 1
ATOM 2570 C C . SER B 2 208 ? 24.901 27.233 18.020 1.00 25.54 234 SER B C 1
ATOM 2571 O O . SER B 2 208 ? 24.151 26.729 17.150 1.00 23.60 234 SER B O 1
ATOM 2574 N N . GLN B 2 209 ? 24.702 27.101 19.347 1.00 22.56 235 GLN B N 1
ATOM 2575 C CA . GLN B 2 209 ? 23.553 26.273 19.803 1.00 23.98 235 GLN B CA 1
ATOM 2576 C C . GLN B 2 209 ? 22.263 27.058 19.545 1.00 20.45 235 GLN B C 1
ATOM 2577 O O . GLN B 2 209 ? 21.219 26.511 19.156 1.00 21.25 235 GLN B O 1
ATOM 2583 N N . TRP B 2 210 ? 22.302 28.373 19.684 1.00 19.07 236 TRP B N 1
ATOM 2584 C CA . TRP B 2 210 ? 21.138 29.169 19.293 1.00 16.34 236 TRP B CA 1
ATOM 2585 C C . TRP B 2 210 ? 20.830 29.093 17.820 1.00 18.56 236 TRP B C 1
ATOM 2586 O O . TRP B 2 210 ? 19.608 29.050 17.419 1.00 16.42 236 TRP B O 1
ATOM 2597 N N . ARG B 2 211 ? 21.821 29.087 16.981 1.00 18.30 237 ARG B N 1
ATOM 2598 C CA . ARG B 2 211 ? 21.635 29.006 15.518 1.00 19.51 237 ARG B CA 1
ATOM 2599 C C . ARG B 2 211 ? 21.105 27.587 15.079 1.00 20.54 237 ARG B C 1
ATOM 2600 O O . ARG B 2 211 ? 20.262 27.498 14.200 1.00 21.61 237 ARG B O 1
ATOM 2608 N N . GLU B 2 212 ? 21.517 26.545 15.783 1.00 21.02 238 GLU B N 1
ATOM 2609 C CA . GLU B 2 212 ? 20.950 25.208 15.554 1.00 22.75 238 GLU B CA 1
ATOM 2610 C C . GLU B 2 212 ? 19.435 25.178 15.944 1.00 20.69 238 GLU B C 1
ATOM 2611 O O . GLU B 2 212 ? 18.665 24.578 15.238 1.00 23.66 238 GLU B O 1
ATOM 2617 N N . TRP B 2 213 ? 19.095 25.837 17.047 1.00 21.16 239 TRP B N 1
ATOM 2618 C CA . TRP B 2 213 ? 17.711 25.800 17.461 1.00 17.55 239 TRP B CA 1
ATOM 2619 C C . TRP B 2 213 ? 16.831 26.532 16.408 1.00 19.26 239 TRP B C 1
ATOM 2620 O O . TRP B 2 213 ? 15.703 26.108 16.060 1.00 19.39 239 TRP B O 1
ATOM 2631 N N . ILE B 2 214 ? 17.314 27.712 15.968 1.00 18.42 240 ILE B N 1
ATOM 2632 C CA . ILE B 2 214 ? 16.650 28.466 14.930 1.00 19.27 240 ILE B CA 1
ATOM 2633 C C . ILE B 2 214 ? 16.482 27.649 13.646 1.00 21.79 240 ILE B C 1
ATOM 2634 O O . ILE B 2 214 ? 15.399 27.533 13.101 1.00 22.56 240 ILE B O 1
ATOM 2639 N N . ASP B 2 215 ? 17.572 26.946 13.245 1.00 21.80 241 ASP B N 1
ATOM 2640 C CA . ASP B 2 215 ? 17.537 26.142 12.003 1.00 27.98 241 ASP B CA 1
ATOM 2641 C C . ASP B 2 215 ? 16.502 24.959 12.073 1.00 26.98 241 ASP B C 1
ATOM 2642 O O . ASP B 2 215 ? 15.872 24.639 11.040 1.00 31.03 241 ASP B O 1
ATOM 2647 N N . GLU B 2 216 ? 16.255 24.403 13.251 1.00 30.06 242 GLU B N 1
ATOM 2648 C CA . GLU B 2 216 ? 15.164 23.421 13.526 1.00 31.82 242 GLU B CA 1
ATOM 2649 C C . GLU B 2 216 ? 13.759 24.035 13.304 1.00 34.38 242 GLU B C 1
ATOM 2650 O O . GLU B 2 216 ? 12.882 23.334 12.717 1.00 37.75 242 GLU B O 1
ATOM 2656 N N . LYS B 2 217 ? 13.564 25.273 13.788 1.00 34.61 243 LYS B N 1
ATOM 2657 C CA . LYS B 2 217 ? 12.229 25.976 13.798 1.00 35.01 243 LYS B CA 1
ATOM 2658 C C . LYS B 2 217 ? 11.916 26.638 12.434 1.00 39.14 243 LYS B C 1
ATOM 2659 O O . LYS B 2 217 ? 10.741 26.974 12.218 1.00 40.45 243 LYS B O 1
ATOM 2665 N N . LEU B 2 218 ? 12.895 26.756 11.518 1.00 39.87 244 LEU B N 1
ATOM 2666 C CA . LEU B 2 218 ? 12.737 27.379 10.165 1.00 42.55 244 LEU B CA 1
ATOM 2667 C C . LEU B 2 218 ? 12.127 26.367 9.191 1.00 46.16 244 LEU B C 1
ATOM 2668 O O . LEU B 2 218 ? 11.260 25.562 9.548 1.00 48.02 244 LEU B O 1
#

Organism: Saccharomyces cerevisiae (strain ATCC 204508 / S288c) (NCBI:txid559292)

GO terms:
  GO:0005789 endoplasmic reticulum membrane (C, IDA)
  GO:0005047 signal recognition particle binding (F, IMP)
  GO:0005783 endoplasmic reticulum (C, HDA)
  GO:0045047 protein targeting to ER (P, IMP)
  GO:0005785 signal recognition particle receptor complex (C, IPI)
  GO:0005515 protein binding (F, IPI)
  GO:0005789 endoplasmic reticulum membrane (C, EXP)

B-factor: mean 35.93, std 13.94, range [13.82, 91.2]